Protein AF-A0A022QV10-F1 (afdb_monomer_lite)

Foldseek 3Di:
DCQVVVVLVQFAQWKKKWWWDQDDDPAFTKIKIKIQGNCLCVVVVPPDRDIQMWMWTDDPNDIDTDDPDDPVSNVVSLVSCCVRDPHPDPVVVVVVCVVPDNTDMDMDRDRTDDDPVRHHQWDCDPDLQWIFGPDPDDVVVVLVVVCVVAVLCVLVSCLNTTPLSVVQDFFQDADPPDWDGGNNRTRHHDHNVVQFDPKDWDKAQQDDDVPFPDNPDIKIKIKGFGPCQVVVPQQAAEQEAEPRGTQEPRHDLDDDPDSQLGRMYMYMYDNRFDADPNSNGTDPDPSVVVVSVVVNVVSNVVRVVCVVVPDPDDDDPDPDDDDDDDDDDDDDDDDDDDDDDDDDDDDDDDDDDDDDDDPDDDDDDDDDDDDDD

Structure (mmCIF, N/CA/C/O backbone):
data_AF-A0A022QV10-F1
#
_entry.id   AF-A0A022QV10-F1
#
loop_
_atom_site.group_PDB
_atom_site.id
_atom_site.type_symbol
_atom_site.label_atom_id
_atom_site.label_alt_id
_atom_site.label_comp_id
_atom_site.label_asym_id
_atom_site.label_entity_id
_atom_site.label_seq_id
_atom_site.pdbx_PDB_ins_code
_atom_site.Cartn_x
_atom_site.Cartn_y
_atom_site.Cartn_z
_atom_site.occupancy
_atom_site.B_iso_or_equiv
_atom_site.auth_seq_id
_atom_site.auth_comp_id
_atom_site.auth_asym_id
_atom_site.auth_atom_id
_atom_site.pdbx_PDB_model_num
ATOM 1 N N . GLY A 1 1 ? 5.404 7.457 11.780 1.00 73.00 1 GLY A N 1
ATOM 2 C CA . GLY A 1 1 ? 4.229 6.568 11.717 1.00 73.00 1 GLY A CA 1
ATOM 3 C C . GLY A 1 1 ? 2.993 7.319 11.262 1.00 73.00 1 GLY A C 1
ATOM 4 O O . GLY A 1 1 ? 2.130 7.581 12.086 1.00 73.00 1 GLY A O 1
ATOM 5 N N . ASN A 1 2 ? 2.903 7.650 9.968 1.00 86.19 2 ASN A N 1
ATOM 6 C CA . ASN A 1 2 ? 1.762 8.395 9.406 1.00 86.19 2 ASN A CA 1
ATOM 7 C C . ASN A 1 2 ? 0.884 7.574 8.455 1.00 86.19 2 ASN A C 1
ATOM 9 O O . ASN A 1 2 ? -0.275 7.923 8.281 1.00 86.19 2 ASN A O 1
ATOM 13 N N . GLY A 1 3 ? 1.399 6.469 7.902 1.00 89.00 3 GLY A N 1
ATOM 14 C CA . GLY A 1 3 ? 0.747 5.757 6.800 1.00 89.00 3 GLY A CA 1
ATOM 15 C C . GLY A 1 3 ? -0.691 5.313 7.075 1.00 89.00 3 GLY A C 1
ATOM 16 O O . GLY A 1 3 ? -1.527 5.446 6.192 1.00 89.00 3 GLY A O 1
ATOM 17 N N . PHE A 1 4 ? -1.003 4.840 8.288 1.00 93.06 4 PHE A N 1
ATOM 18 C CA . PHE A 1 4 ? -2.378 4.467 8.643 1.00 93.06 4 PHE A CA 1
ATOM 19 C C . PHE A 1 4 ? -3.324 5.674 8.589 1.00 93.06 4 PHE A C 1
ATOM 21 O O . PHE A 1 4 ? -4.337 5.622 7.900 1.00 93.06 4 PHE A O 1
ATOM 28 N N . LYS A 1 5 ? -2.964 6.773 9.262 1.00 91.25 5 LYS A N 1
ATOM 29 C CA . LYS A 1 5 ? -3.794 7.981 9.371 1.00 91.25 5 LYS A CA 1
ATOM 30 C C . LYS A 1 5 ? -4.049 8.609 8.003 1.00 91.25 5 LYS A C 1
ATOM 32 O O . LYS A 1 5 ? -5.186 8.875 7.654 1.00 91.25 5 LYS A O 1
ATOM 37 N N . THR A 1 6 ? -3.004 8.777 7.198 1.00 89.69 6 THR A N 1
ATOM 38 C CA . THR A 1 6 ? -3.136 9.400 5.874 1.00 89.69 6 THR A CA 1
ATOM 39 C C . THR A 1 6 ? -3.913 8.526 4.895 1.00 89.69 6 THR A C 1
ATOM 41 O O . THR A 1 6 ? -4.709 9.043 4.125 1.00 89.69 6 THR A O 1
ATOM 44 N N . SER A 1 7 ? -3.702 7.205 4.917 1.00 92.62 7 SER A N 1
ATOM 45 C CA . SER A 1 7 ? -4.347 6.309 3.947 1.00 92.62 7 SER A CA 1
ATOM 46 C C . SER A 1 7 ? -5.805 6.029 4.298 1.00 92.62 7 SER A C 1
ATOM 48 O O . SER A 1 7 ? -6.636 6.009 3.402 1.00 92.62 7 SER A O 1
ATOM 50 N N . SER A 1 8 ? -6.129 5.838 5.584 1.00 94.56 8 SER A N 1
ATOM 51 C CA . SER A 1 8 ? -7.521 5.634 6.015 1.00 94.56 8 SER A CA 1
ATOM 52 C C . SER A 1 8 ? -8.379 6.858 5.710 1.00 94.56 8 SER A C 1
ATOM 54 O O . SER A 1 8 ? -9.398 6.716 5.046 1.00 94.56 8 SER A O 1
ATOM 56 N N . MET A 1 9 ? -7.895 8.053 6.066 1.00 94.06 9 MET A N 1
ATOM 57 C CA . MET A 1 9 ? -8.592 9.314 5.792 1.00 94.06 9 MET A CA 1
ATOM 58 C C . MET A 1 9 ? -8.649 9.671 4.299 1.00 94.06 9 MET A C 1
ATOM 60 O O . MET A 1 9 ? -9.523 10.423 3.883 1.00 94.06 9 MET A O 1
ATOM 64 N N . ARG A 1 10 ? -7.757 9.120 3.457 1.00 94.25 10 ARG A N 1
ATOM 65 C CA . ARG A 1 10 ? -7.882 9.241 1.994 1.00 94.25 10 ARG A CA 1
ATOM 66 C C . ARG A 1 10 ? -8.966 8.328 1.429 1.00 94.25 10 ARG A C 1
ATOM 68 O O . ARG A 1 10 ? -9.473 8.636 0.363 1.00 94.25 10 ARG A O 1
ATOM 75 N N . LEU A 1 11 ? -9.286 7.209 2.073 1.00 94.94 11 LEU A N 1
ATOM 76 C CA . LEU A 1 11 ? -10.269 6.251 1.556 1.00 94.94 11 LEU A CA 1
ATOM 77 C C . LEU A 1 11 ? -11.694 6.580 2.004 1.00 94.94 11 LEU A C 1
ATOM 79 O O . LEU A 1 11 ? -12.620 6.444 1.211 1.00 94.94 11 LEU A O 1
ATOM 83 N N . GLY A 1 12 ? -11.864 7.040 3.239 1.00 95.75 12 GLY A N 1
ATOM 84 C CA . GLY A 1 12 ? -13.155 7.478 3.755 1.00 95.75 12 GLY A CA 1
ATOM 85 C C . GLY A 1 12 ? -13.002 8.441 4.919 1.00 95.75 12 GLY A C 1
ATOM 86 O O . GLY A 1 12 ? -11.899 8.641 5.436 1.00 95.75 12 GLY A O 1
ATOM 87 N N . ALA A 1 13 ? -14.120 9.033 5.321 1.00 95.69 13 ALA A N 1
ATOM 88 C CA . ALA A 1 13 ? -14.170 9.986 6.421 1.00 95.69 13 ALA A CA 1
ATOM 89 C C . ALA A 1 13 ? -13.909 9.315 7.779 1.00 95.69 13 ALA A C 1
ATOM 91 O O . ALA A 1 13 ? -13.345 9.932 8.685 1.00 95.69 13 ALA A O 1
ATOM 92 N N . ASP A 1 14 ? -14.285 8.043 7.926 1.00 97.38 14 ASP A N 1
ATOM 93 C CA . ASP A 1 14 ? -14.309 7.385 9.225 1.00 97.38 14 ASP A CA 1
ATOM 94 C C . ASP A 1 14 ? -13.672 5.989 9.183 1.00 97.38 14 ASP A C 1
ATOM 96 O O . ASP A 1 14 ? -13.821 5.217 8.230 1.00 97.38 14 ASP A O 1
ATOM 100 N N . VAL A 1 15 ? -12.927 5.652 10.238 1.00 97.81 15 VAL A N 1
ATOM 101 C CA . VAL A 1 15 ? -12.276 4.349 10.392 1.00 97.81 15 VAL A CA 1
ATOM 102 C C . VAL A 1 15 ? -12.371 3.843 11.824 1.00 97.81 15 VAL A C 1
ATOM 104 O O . VAL A 1 15 ? -12.038 4.540 12.784 1.00 97.81 15 VAL A O 1
ATOM 107 N N . ILE A 1 16 ? -12.752 2.577 11.961 1.00 97.94 16 ILE A N 1
ATOM 108 C CA . ILE A 1 16 ? -12.751 1.842 13.224 1.00 97.94 16 ILE A CA 1
ATOM 109 C C . ILE A 1 16 ? -11.760 0.677 13.150 1.00 97.94 16 ILE A C 1
ATOM 111 O O . ILE A 1 16 ? -11.671 -0.047 12.152 1.00 97.94 16 ILE A O 1
ATOM 115 N N . VAL A 1 17 ? -10.966 0.521 14.206 1.00 97.94 17 VAL A N 1
ATOM 116 C CA . VAL A 1 17 ? -9.895 -0.472 14.306 1.00 97.94 17 VAL A CA 1
ATOM 117 C C . VAL A 1 17 ? -10.167 -1.391 15.480 1.00 97.94 17 VAL A C 1
ATOM 119 O O . VAL A 1 17 ? -10.231 -0.946 16.621 1.00 97.94 17 VAL A O 1
ATOM 122 N N . PHE A 1 18 ? -10.237 -2.682 15.195 1.00 97.56 18 PHE A N 1
ATOM 123 C CA . PHE A 1 18 ? -10.297 -3.755 16.173 1.00 97.56 18 PHE A CA 1
ATOM 124 C C . PHE A 1 18 ? -8.933 -4.427 16.218 1.00 97.56 18 PHE A C 1
ATOM 126 O O . PHE A 1 18 ? -8.388 -4.809 15.183 1.00 97.56 18 PHE A O 1
ATOM 133 N N . SER A 1 19 ? -8.361 -4.586 17.402 1.00 96.44 19 SER A N 1
ATOM 134 C CA . SER A 1 19 ? -7.066 -5.239 17.569 1.00 96.44 19 SER A CA 1
ATOM 135 C C . SER A 1 19 ? -7.128 -6.221 18.722 1.00 96.44 19 SER A C 1
ATOM 137 O O . SER A 1 19 ? -7.536 -5.847 19.817 1.00 96.44 19 SER A O 1
ATOM 139 N N . ARG A 1 20 ? -6.709 -7.465 18.491 1.00 94.88 20 ARG A N 1
ATOM 140 C CA . ARG A 1 20 ? -6.549 -8.485 19.526 1.00 94.88 20 ARG A CA 1
ATOM 141 C C . ARG A 1 20 ? -5.078 -8.841 19.647 1.00 94.88 20 ARG A C 1
ATOM 143 O O . ARG A 1 20 ? -4.418 -9.177 18.663 1.00 94.88 20 ARG A O 1
ATOM 150 N N . PHE A 1 21 ? -4.578 -8.782 20.871 1.00 91.94 21 PHE A N 1
ATOM 151 C CA . PHE A 1 21 ? -3.212 -9.137 21.203 1.00 91.94 21 PHE A CA 1
ATOM 152 C C . PHE A 1 21 ? -3.203 -10.300 22.188 1.00 91.94 21 PHE A C 1
ATOM 154 O O . PHE A 1 21 ? -3.736 -10.204 23.297 1.00 91.94 21 PHE A O 1
ATOM 161 N N . ARG A 1 22 ? -2.545 -11.389 21.788 1.00 87.94 22 ARG A N 1
ATOM 162 C CA . ARG A 1 22 ? -2.277 -12.519 22.669 1.00 87.94 22 ARG A CA 1
ATOM 163 C C . ARG A 1 22 ? -1.179 -12.141 23.657 1.00 87.94 22 ARG A C 1
ATOM 165 O O . ARG A 1 22 ? -0.030 -11.925 23.267 1.00 87.94 22 ARG A O 1
ATOM 172 N N . GLY A 1 23 ? -1.535 -12.104 24.937 1.00 81.44 23 GLY A N 1
ATOM 173 C CA . GLY A 1 23 ? -0.580 -11.879 26.012 1.00 81.44 23 GLY A CA 1
ATOM 174 C C . GLY A 1 23 ? 0.541 -12.922 25.995 1.00 81.44 23 GLY A C 1
ATOM 175 O O . GLY A 1 23 ? 0.313 -14.109 25.748 1.00 81.44 23 GLY A O 1
ATOM 176 N N . LYS A 1 24 ? 1.778 -12.472 26.222 1.00 78.06 24 LYS A N 1
ATOM 177 C CA . LYS A 1 24 ? 2.963 -13.331 26.369 1.00 78.06 24 LYS A CA 1
ATOM 178 C C . LYS A 1 24 ? 3.492 -13.234 27.797 1.00 78.06 24 LYS A C 1
ATOM 180 O O . LYS A 1 24 ? 3.333 -12.203 28.439 1.00 78.06 24 LYS A O 1
ATOM 185 N N . TYR A 1 25 ? 4.157 -14.290 28.267 1.00 73.19 25 TYR A N 1
ATOM 186 C CA . TYR A 1 25 ? 4.874 -14.306 29.553 1.00 73.19 25 TYR A CA 1
ATOM 187 C C . TYR A 1 25 ? 4.003 -13.952 30.774 1.00 73.19 25 TYR A C 1
ATOM 189 O O . TYR A 1 25 ? 4.411 -13.175 31.629 1.00 73.19 25 TYR A O 1
ATOM 197 N N . GLY A 1 26 ? 2.792 -14.511 30.849 1.00 66.62 26 GLY A N 1
ATOM 198 C CA . GLY A 1 26 ? 1.870 -14.279 31.970 1.00 66.62 26 GLY A CA 1
ATOM 199 C C . GLY A 1 26 ? 0.996 -13.029 31.836 1.00 66.62 26 GLY A C 1
ATOM 200 O O . GLY A 1 26 ? 0.173 -12.780 32.710 1.00 66.62 26 GLY A O 1
ATOM 201 N N . LEU A 1 27 ? 1.126 -12.269 30.743 1.00 76.06 27 LEU A N 1
ATOM 202 C CA . LEU A 1 27 ? 0.175 -11.212 30.404 1.00 76.06 27 LEU A CA 1
ATOM 203 C C . LEU A 1 27 ? -1.142 -11.810 29.899 1.00 76.06 27 LEU A C 1
ATOM 205 O O . LEU A 1 27 ? -1.159 -12.809 29.174 1.00 76.06 27 LEU A O 1
ATOM 209 N N . SER A 1 28 ? -2.238 -11.160 30.266 1.00 81.94 28 SER A N 1
ATOM 210 C CA . SER A 1 28 ? -3.584 -11.440 29.778 1.00 81.94 28 SER A CA 1
ATOM 211 C C . SER A 1 28 ? -3.714 -11.134 28.283 1.00 81.94 28 SER A C 1
ATOM 213 O O . SER A 1 28 ? -2.974 -10.336 27.701 1.00 81.94 28 SER A O 1
ATOM 215 N N . THR A 1 29 ? -4.668 -11.799 27.631 1.00 90.25 29 THR A N 1
ATOM 216 C CA . THR A 1 29 ? -5.054 -11.443 26.259 1.00 90.25 29 THR A CA 1
ATOM 217 C C . THR A 1 29 ? -5.890 -10.174 26.315 1.00 90.25 29 THR A C 1
ATOM 219 O O . THR A 1 29 ? -6.820 -10.087 27.114 1.00 90.25 29 THR A O 1
ATOM 222 N N . THR A 1 30 ? -5.578 -9.201 25.466 1.00 92.25 30 THR A N 1
ATOM 223 C CA . THR A 1 30 ? -6.298 -7.924 25.413 1.00 92.25 30 THR A CA 1
ATOM 224 C C . THR A 1 30 ? -6.905 -7.720 24.043 1.00 92.25 30 THR A C 1
ATOM 226 O O . THR A 1 30 ? -6.312 -8.114 23.034 1.00 92.25 30 THR A O 1
ATOM 229 N N . GLN A 1 31 ? -8.048 -7.053 23.994 1.00 94.62 31 GLN A N 1
ATOM 230 C CA . GLN A 1 31 ? -8.631 -6.609 22.739 1.00 94.62 31 GLN A CA 1
ATOM 231 C C . GLN A 1 31 ? -9.119 -5.169 22.863 1.00 94.62 31 GLN A C 1
ATOM 233 O O . GLN A 1 31 ? -9.655 -4.776 23.896 1.00 94.62 31 GLN A O 1
ATOM 238 N N . SER A 1 32 ? -8.875 -4.378 21.828 1.00 95.25 32 SER A N 1
ATOM 239 C CA . SER A 1 32 ? -9.071 -2.932 21.835 1.00 95.25 32 SER A CA 1
ATOM 240 C C . SER A 1 32 ? -9.823 -2.503 20.587 1.00 95.25 32 SER A C 1
ATOM 242 O O . SER A 1 32 ? -9.570 -3.021 19.496 1.00 95.25 32 SER A O 1
ATOM 244 N N . ILE A 1 33 ? -10.706 -1.528 20.760 1.00 97.12 33 ILE A N 1
ATOM 245 C CA . ILE A 1 33 ? -11.444 -0.857 19.697 1.00 97.12 33 ILE A CA 1
ATOM 246 C C . ILE A 1 33 ? -11.018 0.605 19.709 1.00 97.12 33 ILE A C 1
ATOM 248 O O . ILE A 1 33 ? -11.060 1.245 20.757 1.00 97.12 33 ILE A O 1
ATOM 252 N N . GLY A 1 34 ? -10.588 1.127 18.567 1.00 96.69 34 GLY A N 1
ATOM 253 C CA . GLY A 1 34 ? -10.261 2.539 18.395 1.00 96.69 34 GLY A CA 1
ATOM 254 C C . GLY A 1 34 ? -11.045 3.135 17.239 1.00 96.69 34 GLY A C 1
ATOM 255 O O . GLY A 1 34 ? -11.086 2.539 16.163 1.00 96.69 34 GLY A O 1
ATOM 256 N N . LEU A 1 35 ? -11.632 4.310 17.451 1.00 96.88 35 LEU A N 1
ATOM 257 C CA . LEU A 1 35 ? -12.380 5.040 16.432 1.00 96.88 35 LEU A CA 1
ATOM 258 C C . LEU A 1 35 ? -11.648 6.331 16.055 1.00 96.88 35 LEU A C 1
ATOM 260 O O . LEU A 1 35 ? -11.376 7.173 16.909 1.00 96.88 35 LEU A O 1
ATOM 264 N N . LEU A 1 36 ? -11.359 6.500 14.768 1.00 96.38 36 LEU A N 1
ATOM 265 C CA . LEU A 1 36 ? -10.914 7.762 14.186 1.00 96.38 36 LEU A CA 1
ATOM 266 C C . LEU A 1 36 ? -11.980 8.201 13.181 1.00 96.38 36 LEU A C 1
ATOM 268 O O . LEU A 1 36 ? -12.039 7.680 12.071 1.00 96.38 36 LEU A O 1
ATOM 272 N N . SER A 1 37 ? -12.836 9.129 13.603 1.00 95.75 37 SER A N 1
ATOM 273 C CA . SER A 1 37 ? -13.990 9.575 12.826 1.00 95.75 37 SER A CA 1
ATOM 274 C C . SER A 1 37 ? -13.918 11.077 12.572 1.00 95.75 37 SER A C 1
ATOM 276 O O . SER A 1 37 ? -13.961 11.874 13.512 1.00 95.75 37 SER A O 1
ATOM 278 N N . PHE A 1 38 ? -13.800 11.463 11.301 1.00 93.81 38 PHE A N 1
ATOM 279 C CA . PHE A 1 38 ? -13.915 12.857 10.883 1.00 93.81 38 PHE A CA 1
ATOM 280 C C . PHE A 1 38 ? -15.325 13.388 11.156 1.00 93.81 38 PHE A C 1
ATOM 282 O O . PHE A 1 38 ? -15.471 14.492 11.680 1.00 93.81 38 PHE A O 1
ATOM 289 N N . THR A 1 39 ? -16.347 12.569 10.899 1.00 93.62 39 THR A N 1
ATOM 290 C CA . THR A 1 39 ? -17.757 12.930 11.090 1.00 93.62 39 THR A CA 1
ATOM 291 C C . THR A 1 39 ? -18.060 13.271 12.552 1.00 93.62 39 THR A C 1
ATOM 293 O O . THR A 1 39 ? -18.673 14.299 12.838 1.00 93.62 39 THR A O 1
ATOM 296 N N . PHE A 1 40 ? -17.562 12.466 13.495 1.00 93.94 40 PHE A N 1
ATOM 297 C CA . PHE A 1 40 ? -17.661 12.733 14.932 1.00 93.94 40 PHE A CA 1
ATOM 298 C C . PHE A 1 40 ? -17.019 14.072 15.310 1.00 93.94 40 PHE A C 1
ATOM 300 O O . PHE A 1 40 ? -17.644 14.888 15.992 1.00 93.94 40 PHE A O 1
ATOM 307 N N . LEU A 1 41 ? -15.778 14.312 14.874 1.00 93.94 41 LEU A N 1
ATOM 308 C CA . LEU A 1 41 ? -15.033 15.522 15.234 1.00 93.94 41 LEU A CA 1
ATOM 309 C C . LEU A 1 41 ? -15.697 16.779 14.666 1.00 93.94 41 LEU A C 1
ATOM 311 O O . LEU A 1 41 ? -15.846 17.768 15.386 1.00 93.94 41 LEU A O 1
ATOM 315 N N . GLN A 1 42 ? -16.148 16.717 13.411 1.00 93.19 42 GLN A N 1
ATOM 316 C CA . GLN A 1 42 ? -16.812 17.827 12.738 1.00 93.19 42 GLN A CA 1
ATOM 317 C C . GLN A 1 42 ? -18.172 18.140 13.371 1.00 93.19 42 GLN A C 1
ATOM 319 O O . GLN A 1 42 ? -18.437 19.292 13.715 1.00 93.19 42 GLN A O 1
ATOM 324 N N . ASN A 1 43 ? -19.015 17.127 13.593 1.00 93.31 43 ASN A N 1
ATOM 325 C CA . ASN A 1 43 ? -20.369 17.331 14.116 1.00 93.31 43 ASN A CA 1
ATOM 326 C C . ASN A 1 43 ? -20.387 17.751 15.588 1.00 93.31 43 ASN A C 1
ATOM 328 O O . ASN A 1 43 ? -21.314 18.430 16.023 1.00 93.31 43 ASN A O 1
ATOM 332 N N . THR A 1 44 ? -19.370 17.367 16.363 1.00 91.94 44 THR A N 1
ATOM 333 C CA . THR A 1 44 ? -19.242 17.775 17.771 1.00 91.94 44 THR A CA 1
ATOM 334 C C . THR A 1 44 ? -18.381 19.027 17.965 1.00 91.94 44 THR A C 1
ATOM 336 O O . THR A 1 44 ? -18.156 19.431 19.108 1.00 91.94 44 THR A O 1
ATOM 339 N N . GLY A 1 45 ? -17.925 19.657 16.873 1.00 90.88 45 GLY A N 1
ATOM 340 C CA . GLY A 1 45 ? -17.174 20.914 16.898 1.00 90.88 45 GLY A CA 1
ATOM 341 C C . GLY A 1 45 ? -15.860 20.826 17.674 1.00 90.88 45 GLY A C 1
ATOM 342 O O . GLY A 1 45 ? -15.491 21.772 18.367 1.00 90.88 45 GLY A O 1
ATOM 343 N N . LYS A 1 46 ? -15.180 19.674 17.634 1.00 87.81 46 LYS A N 1
ATOM 344 C CA . LYS A 1 46 ? -13.921 19.479 18.363 1.00 87.81 46 LYS A CA 1
ATOM 345 C C . LYS A 1 46 ? -12.779 20.182 17.641 1.00 87.81 46 LYS A C 1
ATOM 347 O O . LYS A 1 46 ? -12.545 19.935 16.464 1.00 87.81 46 LYS A O 1
ATOM 352 N N . GLU A 1 47 ? -12.040 21.004 18.379 1.00 86.56 47 GLU A N 1
ATOM 353 C CA . GLU A 1 47 ? -10.826 21.660 17.876 1.00 86.56 47 GLU A CA 1
ATOM 354 C C . GLU A 1 47 ? -9.613 20.712 17.893 1.00 86.56 47 GLU A C 1
ATOM 356 O O . GLU A 1 47 ? -8.738 20.804 17.035 1.00 86.56 47 GLU A O 1
ATOM 361 N N . ASP A 1 48 ? -9.603 19.750 18.823 1.00 89.81 48 ASP A N 1
ATOM 362 C CA . ASP A 1 48 ? -8.552 18.742 18.972 1.00 89.81 48 ASP A CA 1
ATOM 363 C C . ASP A 1 48 ? -8.969 17.366 18.436 1.00 89.81 48 ASP A C 1
ATOM 365 O O . ASP A 1 48 ? -10.131 16.956 18.516 1.00 89.81 48 ASP A O 1
ATOM 369 N N . ILE A 1 49 ? -7.984 16.595 17.961 1.00 89.56 49 ILE A N 1
ATOM 370 C CA . ILE A 1 49 ? -8.194 15.210 17.523 1.00 89.56 49 ILE A CA 1
ATOM 371 C C . ILE A 1 49 ? -8.407 14.316 18.749 1.00 89.56 49 ILE A C 1
ATOM 373 O O . ILE A 1 49 ? -7.458 13.940 19.442 1.00 89.56 49 ILE A O 1
ATOM 377 N N . ILE A 1 50 ? -9.659 13.927 18.975 1.00 91.62 50 ILE A N 1
ATOM 378 C CA . ILE A 1 50 ? -10.058 12.973 20.012 1.00 91.62 50 ILE A CA 1
ATOM 379 C C . ILE A 1 50 ? -10.275 11.600 19.376 1.00 91.62 50 ILE A C 1
ATOM 381 O O . ILE A 1 50 ? -11.013 11.466 18.405 1.00 91.62 50 ILE A O 1
ATOM 385 N N . VAL A 1 51 ? -9.651 10.572 19.954 1.00 93.75 51 VAL A N 1
ATOM 386 C CA . VAL A 1 51 ? -9.766 9.177 19.503 1.00 93.75 51 VAL A CA 1
ATOM 387 C C . VAL A 1 51 ? -10.365 8.349 20.642 1.00 93.75 51 VAL A C 1
ATOM 389 O O . VAL A 1 51 ? -9.640 8.022 21.587 1.00 93.75 51 VAL A O 1
ATOM 392 N N . PRO A 1 52 ? -11.672 8.025 20.600 1.00 94.00 52 PRO A N 1
ATOM 393 C CA . PRO A 1 52 ? -12.287 7.108 21.550 1.00 94.00 52 PRO A CA 1
ATOM 394 C C . PRO A 1 52 ? -11.637 5.727 21.453 1.00 94.00 52 PRO A C 1
ATOM 396 O O . PRO A 1 52 ? -11.497 5.166 20.362 1.00 94.00 52 PRO A O 1
ATOM 399 N N . ILE A 1 53 ? -11.226 5.187 22.602 1.00 94.88 53 ILE A N 1
ATOM 400 C CA . ILE A 1 53 ? -10.640 3.849 22.703 1.00 94.88 53 ILE A CA 1
ATOM 401 C C . ILE A 1 53 ? -11.350 3.083 23.814 1.00 94.88 53 ILE A C 1
ATOM 403 O O . ILE A 1 53 ? -11.482 3.582 24.936 1.00 94.88 53 ILE A O 1
ATOM 407 N N . VAL A 1 54 ? -11.770 1.865 23.486 1.00 94.50 54 VAL A N 1
ATOM 408 C CA . VAL A 1 54 ? -12.402 0.909 24.395 1.00 94.50 54 VAL A CA 1
ATOM 409 C C . VAL A 1 54 ? -11.500 -0.314 24.486 1.00 94.50 54 VAL A C 1
ATOM 411 O O . VAL A 1 54 ? -11.174 -0.929 23.472 1.00 94.50 54 VAL A O 1
ATOM 414 N N . ASP A 1 55 ? -11.071 -0.657 25.696 1.00 93.38 55 ASP A N 1
ATOM 415 C CA . ASP A 1 55 ? -10.173 -1.781 25.949 1.00 93.38 55 ASP A CA 1
ATOM 416 C C . ASP A 1 55 ? -10.863 -2.857 26.792 1.00 93.38 55 ASP A C 1
ATOM 418 O O . ASP A 1 55 ? -11.552 -2.553 27.771 1.00 93.38 55 ASP A O 1
ATOM 422 N N . TYR A 1 56 ? -10.595 -4.114 26.446 1.00 92.25 56 TYR A N 1
ATOM 423 C CA . TYR A 1 56 ? -11.026 -5.308 27.161 1.00 92.25 56 TYR A CA 1
ATOM 424 C C . TYR A 1 56 ? -9.819 -6.181 27.505 1.00 92.25 56 TYR A C 1
ATOM 426 O O . TYR A 1 56 ? -8.841 -6.272 26.752 1.00 92.25 56 TYR A O 1
ATOM 434 N N . GLU A 1 57 ? -9.908 -6.866 28.635 1.00 92.25 57 GLU A N 1
ATOM 435 C CA . GLU A 1 57 ? -8.900 -7.787 29.143 1.00 92.25 57 GLU A CA 1
ATOM 436 C C . GLU A 1 57 ? -9.544 -9.135 29.460 1.00 92.25 57 GLU A C 1
ATOM 438 O O . GLU A 1 57 ? -10.608 -9.205 30.073 1.00 92.25 57 GLU A O 1
ATOM 443 N N . LYS A 1 58 ? -8.905 -10.221 29.024 1.00 89.19 58 LYS A N 1
ATOM 444 C CA . LYS A 1 58 ? -9.375 -11.575 29.298 1.00 89.19 58 LYS A CA 1
ATOM 445 C C . LYS A 1 58 ? -8.893 -12.023 30.676 1.00 89.19 58 LYS A C 1
ATOM 447 O O . LYS A 1 58 ? -7.685 -12.136 30.897 1.00 89.19 58 LYS A O 1
ATOM 452 N N . THR A 1 59 ? -9.826 -12.339 31.570 1.00 84.56 59 THR A N 1
ATOM 453 C CA . THR A 1 59 ? -9.547 -12.920 32.891 1.00 84.56 59 THR A CA 1
ATOM 454 C C . THR A 1 59 ? -10.221 -14.285 32.974 1.00 84.56 59 THR A C 1
ATOM 456 O O . THR A 1 59 ? -11.442 -14.386 33.021 1.00 84.56 59 THR A O 1
ATOM 459 N N . GLY A 1 60 ? -9.432 -15.362 32.954 1.00 81.81 60 GLY A N 1
ATOM 460 C CA . GLY A 1 60 ? -9.981 -16.712 32.807 1.00 81.81 60 GLY A CA 1
ATOM 461 C C . GLY A 1 60 ? -10.663 -16.885 31.444 1.00 81.81 60 GLY A C 1
ATOM 462 O O . GLY A 1 60 ? -10.026 -16.702 30.404 1.00 81.81 60 GLY A O 1
ATOM 463 N N . GLU A 1 61 ? -11.952 -17.224 31.447 1.00 79.25 61 GLU A N 1
ATOM 464 C CA . GLU A 1 61 ? -12.762 -17.365 30.226 1.00 79.25 61 GLU A CA 1
ATOM 465 C C . GLU A 1 61 ? -13.591 -16.119 29.887 1.00 79.25 61 GLU A C 1
ATOM 467 O O . GLU A 1 61 ? -14.126 -16.036 28.782 1.00 79.25 61 GLU A O 1
ATOM 472 N N . THR A 1 62 ? -13.657 -15.125 30.780 1.00 84.94 62 THR A N 1
ATOM 473 C CA . THR A 1 62 ? -14.487 -13.929 30.592 1.00 84.94 62 THR A CA 1
ATOM 474 C C . THR A 1 62 ? -13.678 -12.724 30.123 1.00 84.94 62 THR A C 1
ATOM 476 O O . THR A 1 62 ? -12.497 -12.555 30.447 1.00 84.94 62 THR A O 1
ATOM 479 N N . TRP A 1 63 ? -14.327 -11.874 29.327 1.00 86.88 63 TRP A N 1
ATOM 480 C CA . TRP A 1 63 ? -13.802 -10.573 28.928 1.00 86.88 63 TRP A CA 1
ATOM 481 C C . TRP A 1 63 ? -14.310 -9.509 29.892 1.00 86.88 63 TRP A C 1
ATOM 483 O O . TRP A 1 63 ? -15.515 -9.369 30.076 1.00 86.88 63 TRP A O 1
ATOM 493 N N . ASN A 1 64 ? -13.388 -8.758 30.487 1.00 87.19 64 ASN A N 1
ATOM 494 C CA . ASN A 1 64 ? -13.693 -7.682 31.421 1.00 87.19 64 ASN A CA 1
ATOM 495 C C . ASN A 1 64 ? -13.262 -6.335 30.840 1.00 87.19 64 ASN A C 1
ATOM 497 O O . ASN A 1 64 ? -12.300 -6.251 30.070 1.00 87.19 64 ASN A O 1
ATOM 501 N N . LYS A 1 65 ? -13.962 -5.267 31.235 1.00 89.12 65 LYS A N 1
ATOM 502 C CA . LYS A 1 65 ? -13.595 -3.892 30.881 1.00 89.12 65 LYS A CA 1
ATOM 503 C C . LYS A 1 65 ? -12.211 -3.579 31.440 1.00 89.12 65 LYS A C 1
ATOM 505 O O . LYS A 1 65 ? -11.952 -3.779 32.627 1.00 89.12 65 LYS A O 1
ATOM 510 N N . ARG A 1 66 ? -11.324 -3.052 30.600 1.00 83.69 66 ARG A N 1
ATOM 511 C CA . ARG A 1 66 ? -9.996 -2.624 31.037 1.00 83.69 66 ARG A CA 1
ATOM 512 C C . ARG A 1 66 ? -10.011 -1.130 31.331 1.00 83.69 66 ARG A C 1
ATOM 514 O O . ARG A 1 66 ? -9.934 -0.291 30.433 1.00 83.69 66 ARG A O 1
ATOM 521 N N . LEU A 1 67 ? -10.085 -0.801 32.614 1.00 77.44 67 LEU A N 1
ATOM 522 C CA . LEU A 1 67 ? -10.124 0.576 33.092 1.00 77.44 67 LEU A CA 1
ATOM 523 C C . LEU A 1 67 ? -8.715 1.185 33.064 1.00 77.44 67 LEU A C 1
ATOM 525 O O . LEU A 1 67 ? -7.857 0.831 33.867 1.00 77.44 67 LEU A O 1
ATOM 529 N N . LYS A 1 68 ? -8.462 2.105 32.126 1.00 68.31 68 LYS A N 1
ATOM 530 C CA . LYS A 1 68 ? -7.215 2.896 32.093 1.00 68.31 68 LYS A CA 1
ATOM 531 C C . LYS A 1 68 ? -7.266 4.143 32.981 1.00 68.31 68 LYS A C 1
ATOM 533 O O . LYS A 1 68 ? -6.218 4.604 33.418 1.00 68.31 68 LYS A O 1
ATOM 538 N N . SER A 1 69 ? -8.453 4.715 33.192 1.00 69.56 69 SER A N 1
ATOM 539 C CA . SER A 1 69 ? -8.649 5.965 33.945 1.00 69.56 69 SER A CA 1
ATOM 540 C C . SER A 1 69 ? -9.845 5.873 34.896 1.00 69.56 69 SER A C 1
ATOM 542 O O . SER A 1 69 ? -9.647 5.684 36.091 1.00 69.56 69 SER A O 1
ATOM 544 N N . SER A 1 70 ? -11.071 5.949 34.376 1.00 80.12 70 SER A N 1
ATOM 545 C CA . SER A 1 70 ? -12.318 5.769 35.131 1.00 80.12 70 SER A CA 1
ATOM 546 C C . SER A 1 70 ? -13.350 4.974 34.326 1.00 80.12 70 SER A C 1
ATOM 548 O O . SER A 1 70 ? -13.268 4.906 33.097 1.00 80.12 70 SER A O 1
ATOM 550 N N . ASP A 1 71 ? -14.320 4.379 35.025 1.00 85.38 71 ASP A N 1
ATOM 551 C CA . ASP A 1 71 ? -15.432 3.641 34.408 1.00 85.38 71 ASP A CA 1
ATOM 552 C C . ASP A 1 71 ? -16.326 4.560 33.563 1.00 85.38 71 ASP A C 1
ATOM 554 O O . ASP A 1 71 ? -16.645 4.243 32.424 1.00 85.38 71 ASP A O 1
ATOM 558 N N . GLU A 1 72 ? -16.597 5.772 34.048 1.00 86.69 72 GLU A N 1
ATOM 559 C CA . GLU A 1 72 ? -17.345 6.804 33.316 1.00 86.69 72 GLU A CA 1
ATOM 560 C C . GLU A 1 72 ? -16.673 7.188 31.987 1.00 86.69 72 GLU A C 1
ATOM 562 O O . GLU A 1 72 ? -17.336 7.366 30.966 1.00 86.69 72 GLU A O 1
ATOM 567 N N . CYS A 1 73 ? -15.339 7.298 31.975 1.00 85.44 73 CYS A N 1
ATOM 568 C CA . CYS A 1 73 ? -14.583 7.608 30.762 1.00 85.44 73 CYS A CA 1
ATOM 569 C C . CYS A 1 73 ? -14.663 6.458 29.751 1.00 85.44 73 CYS A C 1
ATOM 571 O O . CYS A 1 73 ? -14.839 6.696 28.555 1.00 85.44 73 CYS A O 1
ATOM 573 N N . TRP A 1 74 ? -14.570 5.216 30.236 1.00 91.50 74 TRP A N 1
ATOM 574 C CA . TRP A 1 74 ? -14.732 4.023 29.409 1.00 91.50 74 TRP A CA 1
ATOM 575 C C . TRP A 1 74 ? -16.145 3.954 28.817 1.00 91.50 74 TRP A C 1
ATOM 577 O O . TRP A 1 74 ? -16.289 3.766 27.611 1.00 91.50 74 TRP A O 1
ATOM 587 N N . GLN A 1 75 ? -17.172 4.193 29.637 1.00 91.94 75 GLN A N 1
ATOM 588 C CA . GLN A 1 75 ? -18.573 4.159 29.224 1.00 91.94 75 GLN A CA 1
ATOM 589 C C . GLN A 1 75 ? -18.877 5.235 28.176 1.00 91.94 75 GLN A C 1
ATOM 591 O O . GLN A 1 75 ? -19.437 4.929 27.128 1.00 91.94 75 GLN A O 1
ATOM 596 N N . ARG A 1 76 ? -18.397 6.466 28.383 1.00 92.44 76 ARG A N 1
ATOM 597 C CA . ARG A 1 76 ? -18.525 7.546 27.394 1.00 92.44 76 ARG A CA 1
ATOM 598 C C . ARG A 1 76 ? -17.818 7.216 26.077 1.00 92.44 76 ARG A C 1
ATOM 600 O O . ARG A 1 76 ? -18.323 7.551 25.006 1.00 92.44 76 ARG A O 1
ATOM 607 N N . ASN A 1 77 ? -16.643 6.583 26.135 1.00 94.00 77 ASN A N 1
ATOM 608 C CA . ASN A 1 77 ? -15.946 6.142 24.927 1.00 94.00 77 ASN A CA 1
ATOM 609 C C . ASN A 1 77 ? -16.751 5.069 24.192 1.00 94.00 77 ASN A C 1
ATOM 611 O O . ASN A 1 77 ? -16.865 5.160 22.975 1.00 94.00 77 ASN A O 1
ATOM 615 N N . LEU A 1 78 ? -17.322 4.096 24.908 1.00 94.62 78 LEU A N 1
ATOM 616 C CA . LEU A 1 78 ? -18.180 3.073 24.312 1.00 94.62 78 LEU A CA 1
ATOM 617 C C . LEU A 1 78 ? -19.409 3.698 23.647 1.00 94.62 78 LEU A C 1
ATOM 619 O O . LEU A 1 78 ? -19.654 3.425 22.478 1.00 94.62 78 LEU A O 1
ATOM 623 N N . GLU A 1 79 ? -20.121 4.582 24.345 1.00 95.12 79 GLU A N 1
ATOM 624 C CA . GLU A 1 79 ? -21.279 5.304 23.801 1.00 95.12 79 GLU A CA 1
ATOM 625 C C . GLU A 1 79 ? -20.911 6.093 22.542 1.00 95.12 79 GLU A C 1
ATOM 627 O O . GLU A 1 79 ? -21.631 6.048 21.550 1.00 95.12 79 GLU A O 1
ATOM 632 N N . THR A 1 80 ? -19.749 6.754 22.545 1.00 94.81 80 THR A N 1
ATOM 633 C CA . THR A 1 80 ? -19.250 7.470 21.363 1.00 94.81 80 THR A CA 1
ATOM 634 C C . THR A 1 80 ? -18.948 6.503 20.216 1.00 94.81 80 THR A C 1
ATOM 636 O O . THR A 1 80 ? -19.289 6.786 19.071 1.00 94.81 80 THR A O 1
ATOM 639 N N . VAL A 1 81 ? -18.308 5.361 20.491 1.00 95.81 81 VAL A N 1
ATOM 640 C CA . VAL A 1 81 ? -18.012 4.365 19.452 1.00 95.81 81 VAL A CA 1
ATOM 641 C C . VAL A 1 81 ? -19.305 3.804 18.869 1.00 95.81 81 VAL A C 1
ATOM 643 O O . VAL A 1 81 ? -19.432 3.776 17.653 1.00 95.81 81 VAL A O 1
ATOM 646 N N . VAL A 1 82 ? -20.275 3.420 19.698 1.00 96.50 82 VAL A N 1
ATOM 647 C CA . VAL A 1 82 ? -21.578 2.914 19.239 1.00 96.50 82 VAL A CA 1
ATOM 648 C C . VAL A 1 82 ? -22.314 3.972 18.411 1.00 96.50 82 VAL A C 1
ATOM 650 O O . VAL A 1 82 ? -22.756 3.685 17.309 1.00 96.50 82 VAL A O 1
ATOM 653 N N . GLN A 1 83 ? -22.364 5.223 18.874 1.00 95.69 83 GLN A N 1
ATOM 654 C CA . GLN A 1 83 ? -23.084 6.293 18.179 1.00 95.69 83 GLN A CA 1
ATOM 655 C C . GLN A 1 83 ? -22.511 6.631 16.792 1.00 95.69 83 GLN A C 1
ATOM 657 O O . GLN A 1 83 ? -23.265 7.011 15.898 1.00 95.69 83 GLN A O 1
ATOM 662 N N . TRP A 1 84 ? -21.186 6.575 16.628 1.00 95.31 84 TRP A N 1
ATOM 663 C CA . TRP A 1 84 ? -20.501 7.077 15.427 1.00 95.31 84 TRP A CA 1
ATOM 664 C C . TRP A 1 84 ? -19.885 5.979 14.555 1.00 95.31 84 TRP A C 1
ATOM 666 O O . TRP A 1 84 ? -19.291 6.290 13.519 1.00 95.31 84 TRP A O 1
ATOM 676 N N . SER A 1 85 ? -19.995 4.711 14.954 1.00 95.81 85 SER A N 1
ATOM 677 C CA . SER A 1 85 ? -19.547 3.562 14.163 1.00 95.81 85 SER A CA 1
ATOM 678 C C . SER A 1 85 ? -20.694 2.921 13.374 1.00 95.81 85 SER A C 1
ATOM 680 O O . SER A 1 85 ? -21.853 3.230 13.624 1.00 95.81 85 SER A O 1
ATOM 682 N N . PRO A 1 86 ? -20.401 2.001 12.437 1.00 95.31 86 PRO A N 1
ATOM 683 C CA . PRO A 1 86 ? -21.425 1.239 11.718 1.00 95.31 86 PRO A CA 1
ATOM 684 C C . PRO A 1 86 ? -22.129 0.157 12.558 1.00 95.31 86 PRO A C 1
ATOM 686 O O . PRO A 1 86 ? -22.776 -0.706 11.971 1.00 95.31 86 PRO A O 1
ATOM 689 N N . TYR A 1 87 ? -21.917 0.126 13.877 1.00 96.06 87 TYR A N 1
ATOM 690 C CA . TYR A 1 87 ? -22.396 -0.923 14.778 1.00 96.06 87 TYR A CA 1
ATOM 691 C C . TYR A 1 87 ? -23.249 -0.303 15.880 1.00 96.06 87 TYR A C 1
ATOM 693 O O . TYR A 1 87 ? -22.784 0.598 16.582 1.00 96.06 87 TYR A O 1
ATOM 701 N N . ASP A 1 88 ? -24.457 -0.828 16.062 1.00 91.81 88 ASP A N 1
ATOM 702 C CA . ASP A 1 88 ? -25.492 -0.202 16.893 1.00 91.81 88 ASP A CA 1
ATOM 703 C C . ASP A 1 88 ? -25.412 -0.619 18.373 1.00 91.81 88 ASP A C 1
ATOM 705 O O . ASP A 1 88 ? -26.115 -0.061 19.221 1.00 91.81 88 ASP A O 1
ATOM 709 N N . SER A 1 89 ? -24.561 -1.594 18.719 1.00 95.12 89 SER A N 1
ATOM 710 C CA . SER A 1 89 ? -24.438 -2.092 20.094 1.00 95.12 89 SER A CA 1
ATOM 711 C C . SER A 1 89 ? -23.038 -2.600 20.470 1.00 95.12 89 SER A C 1
ATOM 713 O O . SER A 1 89 ? -22.179 -2.856 19.619 1.00 95.12 89 SER A O 1
ATOM 715 N N . GLU A 1 90 ? -22.800 -2.773 21.779 1.00 93.81 90 GLU A N 1
ATOM 716 C CA . GLU A 1 90 ? -21.563 -3.379 22.298 1.00 93.81 90 GLU A CA 1
ATOM 717 C C . GLU A 1 90 ? -21.402 -4.824 21.802 1.00 93.81 90 GLU A C 1
ATOM 719 O O . GLU A 1 90 ? -20.299 -5.240 21.449 1.00 93.81 90 GLU A O 1
ATOM 724 N N . GLU A 1 91 ? -22.495 -5.582 21.706 1.00 93.75 91 GLU A N 1
ATOM 725 C CA . GLU A 1 91 ? -22.482 -6.968 21.235 1.00 93.75 91 GLU A CA 1
ATOM 726 C C . GLU A 1 91 ? -22.028 -7.072 19.774 1.00 93.75 91 GLU A C 1
ATOM 728 O O . GLU A 1 91 ? -21.242 -7.963 19.442 1.00 93.75 91 GLU A O 1
ATOM 733 N N . GLU A 1 92 ? -22.459 -6.154 18.904 1.00 95.50 92 GLU A N 1
ATOM 734 C CA . GLU A 1 92 ? -22.027 -6.116 17.500 1.00 95.50 92 GLU A CA 1
ATOM 735 C C . GLU A 1 92 ? -20.546 -5.751 17.357 1.00 95.50 92 GLU A C 1
ATOM 737 O O . GLU A 1 92 ? -19.822 -6.364 16.560 1.00 95.50 92 GLU A O 1
ATOM 742 N N . LEU A 1 93 ? -20.082 -4.792 18.167 1.00 95.25 93 LEU A N 1
ATOM 743 C CA . LEU A 1 93 ? -18.674 -4.405 18.257 1.00 95.25 93 LEU A CA 1
ATOM 744 C C . LEU A 1 93 ? -17.807 -5.578 18.723 1.00 95.25 93 LEU A C 1
ATOM 746 O O . LEU A 1 93 ? -16.783 -5.883 18.104 1.00 95.25 93 LEU A O 1
ATOM 750 N N . VAL A 1 94 ? -18.225 -6.271 19.785 1.00 92.69 94 VAL A N 1
ATOM 751 C CA . VAL A 1 94 ? -17.532 -7.461 20.295 1.00 92.69 94 VAL A CA 1
ATOM 752 C C . VAL A 1 94 ? -17.579 -8.595 19.265 1.00 92.69 94 VAL A C 1
ATOM 754 O O . VAL A 1 94 ? -16.578 -9.291 19.065 1.00 92.69 94 VAL A O 1
ATOM 757 N N . GLY A 1 95 ? -18.688 -8.729 18.535 1.00 93.81 95 GLY A N 1
ATOM 758 C CA . GLY A 1 95 ? -18.852 -9.678 17.437 1.00 93.81 95 GLY A CA 1
ATOM 759 C C . GLY A 1 95 ? -17.810 -9.522 16.325 1.00 93.81 95 GLY A C 1
ATOM 760 O O . GLY A 1 95 ? -17.420 -10.517 15.709 1.00 93.81 95 GLY A O 1
ATOM 761 N N . GLN A 1 96 ? -17.259 -8.320 16.109 1.00 95.06 96 GLN A N 1
ATOM 762 C CA . GLN A 1 96 ? -16.202 -8.108 15.110 1.00 95.06 96 GLN A CA 1
ATOM 763 C C . GLN A 1 96 ? -14.902 -8.849 15.436 1.00 95.06 96 GLN A C 1
ATOM 765 O O . GLN A 1 96 ? -14.149 -9.187 14.514 1.00 95.06 96 GLN A O 1
ATOM 770 N N . PHE A 1 97 ? -14.649 -9.163 16.710 1.00 94.50 97 PHE A N 1
ATOM 771 C CA . PHE A 1 97 ? -13.485 -9.950 17.110 1.00 94.50 97 PHE A CA 1
ATOM 772 C C . PHE A 1 97 ? -13.621 -11.448 16.805 1.00 94.50 97 PHE A C 1
ATOM 774 O O . PHE A 1 97 ? -12.616 -12.152 16.872 1.00 94.50 97 PHE A O 1
ATOM 781 N N . ASN A 1 98 ? -14.808 -11.948 16.440 1.00 92.50 98 ASN A N 1
ATOM 782 C CA . ASN A 1 98 ? -14.992 -13.350 16.028 1.00 92.50 98 ASN A CA 1
ATOM 783 C C . ASN A 1 98 ? -14.306 -13.663 14.690 1.00 92.50 98 ASN A C 1
ATOM 785 O O . ASN A 1 98 ? -14.017 -14.816 14.393 1.00 92.50 98 ASN A O 1
ATOM 789 N N . PHE A 1 99 ? -14.018 -12.631 13.896 1.00 91.06 99 PHE A N 1
ATOM 790 C CA . PHE A 1 99 ? -13.263 -12.743 12.647 1.00 91.06 99 PHE A CA 1
ATOM 791 C C . PHE A 1 99 ? -11.746 -12.779 12.870 1.00 91.06 99 PHE A C 1
ATOM 793 O O . PHE A 1 99 ? -10.989 -12.969 11.921 1.00 91.06 99 PHE A O 1
ATOM 800 N N . LEU A 1 100 ? -11.298 -12.543 14.104 1.00 91.88 100 LEU A N 1
ATOM 801 C CA . LEU A 1 100 ? -9.902 -12.626 14.499 1.00 91.88 100 LEU A CA 1
ATOM 802 C C . LEU A 1 100 ? -9.692 -13.910 15.302 1.00 91.88 100 LEU A C 1
ATOM 804 O O . LEU A 1 100 ? -10.503 -14.259 16.160 1.00 91.88 100 LEU A O 1
ATOM 808 N N . GLU A 1 101 ? -8.569 -14.579 15.063 1.00 88.69 101 GLU A N 1
ATOM 809 C CA . GLU A 1 101 ? -8.126 -15.701 15.893 1.00 88.69 101 GLU A CA 1
ATOM 810 C C . GLU A 1 101 ? -7.572 -15.184 17.242 1.00 88.69 101 GLU A C 1
ATOM 812 O O . GLU A 1 101 ? -8.064 -14.210 17.816 1.00 88.69 101 GLU A O 1
ATOM 817 N N . ASP A 1 102 ? -6.516 -15.806 17.766 1.00 87.50 102 ASP A N 1
ATOM 818 C CA . ASP A 1 102 ? -5.845 -15.397 19.005 1.00 87.50 102 ASP A CA 1
ATOM 819 C C . ASP A 1 102 ? -5.206 -13.999 18.931 1.00 87.50 102 ASP A C 1
ATOM 821 O O . ASP A 1 102 ? -5.020 -13.333 19.952 1.00 87.50 102 ASP A O 1
ATOM 825 N N . GLN A 1 103 ? -4.811 -13.568 17.735 1.00 92.31 103 GLN A N 1
ATOM 826 C CA . GLN A 1 103 ? -4.136 -12.297 17.489 1.00 92.31 103 GLN A CA 1
ATOM 827 C C . GLN A 1 103 ? -4.499 -11.765 16.105 1.00 92.31 103 GLN A C 1
ATOM 829 O O . GLN A 1 103 ? -4.652 -12.535 15.159 1.00 92.31 103 GLN A O 1
ATOM 834 N N . GLY A 1 104 ? -4.591 -10.446 15.970 1.00 94.88 104 GLY A N 1
ATOM 835 C CA . GLY A 1 104 ? -4.820 -9.819 14.674 1.00 94.88 104 GLY A CA 1
ATOM 836 C C . GLY A 1 104 ? -5.376 -8.411 14.781 1.00 94.88 104 GLY A C 1
ATOM 837 O O . GLY A 1 104 ? -5.701 -7.923 15.863 1.00 94.88 104 GLY A O 1
ATOM 838 N N . THR A 1 105 ? -5.492 -7.758 13.632 1.00 96.88 105 THR A N 1
ATOM 839 C CA . THR A 1 105 ? -6.084 -6.427 13.517 1.00 96.88 105 THR A CA 1
ATOM 840 C C . THR A 1 105 ? -7.088 -6.440 12.377 1.00 96.88 105 THR A C 1
ATOM 842 O O . THR A 1 105 ? -6.770 -6.880 11.274 1.00 96.88 105 THR A O 1
ATOM 845 N N . ARG A 1 106 ? -8.285 -5.925 12.635 1.00 96.56 106 ARG A N 1
ATOM 846 C CA . ARG A 1 106 ? -9.305 -5.664 11.628 1.00 96.56 106 ARG A CA 1
ATOM 847 C C . ARG A 1 106 ? -9.536 -4.164 11.547 1.00 96.56 106 ARG A C 1
ATOM 849 O O . ARG A 1 106 ? -9.744 -3.507 12.560 1.00 96.56 106 ARG A O 1
ATOM 856 N N . ILE A 1 107 ? -9.498 -3.635 10.334 1.00 97.62 107 ILE A N 1
ATOM 857 C CA . ILE A 1 107 ? -9.721 -2.218 10.052 1.00 97.62 107 ILE A CA 1
ATOM 858 C C . ILE A 1 107 ? -10.959 -2.136 9.169 1.00 97.62 107 ILE A C 1
ATOM 860 O O . ILE A 1 107 ? -11.028 -2.830 8.155 1.00 97.62 107 ILE A O 1
ATOM 864 N N . VAL A 1 108 ? -11.920 -1.306 9.556 1.00 97.62 108 VAL A N 1
ATOM 865 C CA . VAL A 1 108 ? -13.130 -1.042 8.776 1.00 97.62 108 VAL A CA 1
ATOM 866 C C . VAL A 1 108 ? -13.169 0.449 8.486 1.00 97.62 108 VAL A C 1
ATOM 868 O O . VAL A 1 108 ? -13.219 1.259 9.408 1.00 97.62 108 VAL A O 1
ATOM 871 N N . ILE A 1 109 ? -13.089 0.792 7.204 1.00 97.81 109 ILE A N 1
ATOM 872 C CA . ILE A 1 109 ? -13.200 2.163 6.703 1.00 97.81 109 ILE A CA 1
ATOM 873 C C . ILE A 1 109 ? -14.590 2.289 6.087 1.00 97.81 109 ILE A C 1
ATOM 875 O O . ILE A 1 109 ? -14.999 1.410 5.326 1.00 97.81 109 ILE A O 1
ATOM 879 N N . TYR A 1 110 ? -15.304 3.348 6.438 1.00 96.56 110 TYR A N 1
ATOM 880 C CA . TYR A 1 110 ? -16.672 3.610 6.002 1.00 96.56 110 TYR A CA 1
ATOM 881 C C . TYR A 1 110 ? -16.851 5.106 5.736 1.00 96.56 110 TYR A C 1
ATOM 883 O O . TYR A 1 110 ? -15.922 5.890 5.948 1.00 96.56 110 TYR A O 1
ATOM 891 N N . ASN A 1 111 ? -18.016 5.481 5.199 1.00 95.06 111 ASN A N 1
ATOM 892 C CA . ASN A 1 111 ? -18.241 6.810 4.623 1.00 95.06 111 ASN A CA 1
ATOM 893 C C . ASN A 1 111 ? -17.140 7.129 3.599 1.00 95.06 111 ASN A C 1
ATOM 895 O O . ASN A 1 111 ? -16.352 8.063 3.755 1.00 95.06 111 ASN A O 1
ATOM 899 N N . LEU A 1 112 ? -17.022 6.233 2.611 1.00 95.69 112 LEU A N 1
ATOM 900 C CA . LEU A 1 112 ? -16.041 6.332 1.534 1.00 95.69 112 LEU A CA 1
ATOM 901 C C . LEU A 1 112 ? -16.287 7.597 0.712 1.00 95.69 112 LEU A C 1
ATOM 903 O O . LEU A 1 112 ? -17.426 8.034 0.576 1.00 95.69 112 LEU A O 1
ATOM 907 N N . TRP A 1 113 ? -15.217 8.167 0.164 1.00 92.38 113 TRP A N 1
ATOM 908 C CA . TRP A 1 113 ? -15.327 9.387 -0.627 1.00 92.38 113 TRP A CA 1
ATOM 909 C C . TRP A 1 113 ? -16.043 9.152 -1.960 1.00 92.38 113 TRP A C 1
ATOM 911 O O . TRP A 1 113 ? -15.848 8.131 -2.631 1.00 92.38 113 TRP A O 1
ATOM 921 N N . GLU A 1 114 ? -16.846 10.142 -2.327 1.00 91.81 114 GLU A N 1
ATOM 922 C CA . GLU A 1 114 ? -17.570 10.236 -3.589 1.00 91.81 114 GLU A CA 1
ATOM 923 C C . GLU A 1 114 ? -16.897 11.272 -4.502 1.00 91.81 114 GLU A C 1
ATOM 925 O O . GLU A 1 114 ? -16.235 12.197 -4.024 1.00 91.81 114 GLU A O 1
ATOM 930 N N . ASP A 1 115 ? -17.040 11.088 -5.813 1.00 86.31 115 ASP A N 1
ATOM 931 C CA . ASP A 1 115 ? -16.639 12.046 -6.840 1.00 86.31 115 ASP A CA 1
ATOM 932 C C . ASP A 1 115 ? -17.628 13.224 -6.947 1.00 86.31 115 ASP A C 1
ATOM 934 O O . ASP A 1 115 ? -18.623 13.311 -6.222 1.00 86.31 115 ASP A O 1
ATOM 938 N N . ASP A 1 116 ? -17.347 14.159 -7.859 1.00 85.56 116 ASP A N 1
ATOM 939 C CA . ASP A 1 116 ? -18.186 15.343 -8.091 1.00 85.56 116 ASP A CA 1
ATOM 940 C C . ASP A 1 116 ? -19.602 14.971 -8.584 1.00 85.56 116 ASP A C 1
ATOM 942 O O . ASP A 1 116 ? -20.536 15.774 -8.488 1.00 85.56 116 ASP A O 1
ATOM 946 N N . GLU A 1 117 ? -19.779 13.752 -9.101 1.00 86.94 117 GLU A N 1
ATOM 947 C CA . GLU A 1 117 ? -21.055 13.185 -9.525 1.00 86.94 117 GLU A CA 1
ATOM 948 C C . GLU A 1 117 ? -21.802 12.429 -8.405 1.00 86.94 117 GLU A C 1
ATOM 950 O O . GLU A 1 117 ? -22.894 11.905 -8.653 1.00 86.94 117 GLU A O 1
ATOM 955 N N . GLY A 1 118 ? -21.263 12.399 -7.180 1.00 86.25 118 GLY A N 1
ATOM 956 C CA . GLY A 1 118 ? -21.859 11.714 -6.026 1.00 86.25 118 GLY A CA 1
ATOM 957 C C . GLY A 1 118 ? -21.730 10.190 -6.092 1.00 86.25 118 GLY A C 1
ATOM 958 O O . GLY A 1 118 ? -22.565 9.458 -5.560 1.00 86.25 118 GLY A O 1
ATOM 959 N N . LEU A 1 119 ? -20.736 9.687 -6.822 1.00 87.75 119 LEU A N 1
ATOM 960 C CA . LEU A 1 119 ? -20.488 8.264 -7.007 1.00 87.75 119 LEU A CA 1
ATOM 961 C C . LEU A 1 119 ? -19.190 7.875 -6.308 1.00 87.75 119 LEU A C 1
ATOM 963 O O . LEU A 1 119 ? -18.220 8.621 -6.298 1.00 87.75 119 LEU A O 1
ATOM 967 N N . LEU A 1 120 ? -19.141 6.671 -5.739 1.00 89.81 120 LEU A N 1
ATOM 968 C CA . LEU A 1 120 ? -17.925 6.186 -5.089 1.00 89.81 120 LEU A CA 1
ATOM 969 C C . LEU A 1 120 ? -16.742 6.152 -6.072 1.00 89.81 120 LEU A C 1
ATOM 971 O O . LEU A 1 120 ? -16.861 5.616 -7.178 1.00 89.81 120 LEU A O 1
ATOM 975 N N . GLU A 1 121 ? -15.577 6.638 -5.625 1.00 90.75 121 GLU A N 1
ATOM 976 C CA . GLU A 1 121 ? -14.324 6.568 -6.401 1.00 90.75 121 GLU A CA 1
ATOM 977 C C . GLU A 1 121 ? -13.915 5.114 -6.721 1.00 90.75 121 GLU A C 1
ATOM 979 O O . GLU A 1 121 ? -13.224 4.834 -7.709 1.00 90.75 121 GLU A O 1
ATOM 984 N N . LEU A 1 122 ? -14.319 4.182 -5.851 1.00 92.12 122 LEU A N 1
ATOM 985 C CA . LEU A 1 122 ? -14.057 2.752 -5.959 1.00 92.12 122 LEU A CA 1
ATOM 986 C C . LEU A 1 122 ? -15.295 2.017 -6.475 1.00 92.12 122 LEU A C 1
ATOM 988 O O . LEU A 1 122 ? -16.385 2.131 -5.918 1.00 92.12 122 LEU A O 1
ATOM 992 N N . ASP A 1 123 ? -15.093 1.210 -7.509 1.00 90.56 123 ASP A N 1
ATOM 993 C CA . ASP A 1 123 ? -16.086 0.316 -8.086 1.00 90.56 123 ASP A CA 1
ATOM 994 C C . ASP A 1 123 ? -15.951 -1.092 -7.486 1.00 90.56 123 ASP A C 1
ATOM 996 O O . ASP A 1 123 ? -14.899 -1.741 -7.568 1.00 90.56 123 ASP A O 1
ATOM 1000 N N . PHE A 1 124 ? -17.045 -1.553 -6.880 1.00 91.50 124 PHE A N 1
ATOM 1001 C CA . PHE A 1 124 ? -17.196 -2.880 -6.285 1.00 91.50 124 PHE A CA 1
ATOM 1002 C C . PHE A 1 124 ? -18.122 -3.796 -7.102 1.00 91.50 124 PHE A C 1
ATOM 1004 O O . PHE A 1 124 ? -18.295 -4.962 -6.748 1.00 91.50 124 PHE A O 1
ATOM 1011 N N . GLU A 1 125 ? -18.716 -3.316 -8.191 1.00 89.88 125 GLU A N 1
ATOM 1012 C CA . GLU A 1 125 ? -19.759 -4.035 -8.929 1.00 89.88 125 GLU A CA 1
ATOM 1013 C C . GLU A 1 125 ? -19.256 -4.593 -10.265 1.00 89.88 125 GLU A C 1
ATOM 1015 O O . GLU A 1 125 ? -19.685 -5.675 -10.670 1.00 89.88 125 GLU A O 1
ATOM 1020 N N . ALA A 1 126 ? -18.310 -3.922 -10.936 1.00 87.12 126 ALA A N 1
ATOM 1021 C CA . ALA A 1 126 ? -17.818 -4.363 -12.248 1.00 87.12 126 ALA A CA 1
ATOM 1022 C C . ALA A 1 126 ? -17.166 -5.760 -12.246 1.00 87.12 126 ALA A C 1
ATOM 1024 O O . ALA A 1 126 ? -17.337 -6.520 -13.203 1.00 87.12 126 ALA A O 1
ATOM 1025 N N . ASP A 1 127 ? -16.435 -6.116 -11.186 1.00 88.06 127 ASP A N 1
ATOM 1026 C CA . ASP A 1 127 ? -15.845 -7.447 -10.997 1.00 88.06 127 ASP A CA 1
ATOM 1027 C C . ASP A 1 127 ? -15.991 -7.888 -9.537 1.00 88.06 127 ASP A C 1
ATOM 1029 O O . ASP A 1 127 ? -15.385 -7.312 -8.635 1.00 88.06 127 ASP A O 1
ATOM 1033 N N . GLN A 1 128 ? -16.747 -8.967 -9.314 1.00 92.12 128 GLN A N 1
ATOM 1034 C CA . GLN A 1 128 ? -17.010 -9.555 -7.993 1.00 92.12 128 GLN A CA 1
ATOM 1035 C C . GLN A 1 128 ? -15.744 -9.974 -7.230 1.00 92.12 128 GLN A C 1
ATOM 1037 O O . GLN A 1 128 ? -15.776 -10.112 -6.008 1.00 92.12 128 GLN A O 1
ATOM 1042 N N . ASN A 1 129 ? -14.628 -10.182 -7.928 1.00 92.88 129 ASN A N 1
ATOM 1043 C CA . ASN A 1 129 ? -13.354 -10.577 -7.337 1.00 92.88 129 ASN A CA 1
ATOM 1044 C C . ASN A 1 129 ? -12.352 -9.417 -7.260 1.00 92.88 129 ASN A C 1
ATOM 1046 O O . ASN A 1 129 ? -11.216 -9.642 -6.840 1.00 92.88 129 ASN A O 1
ATOM 1050 N N . ASP A 1 130 ? -12.705 -8.199 -7.662 1.00 94.31 130 ASP A N 1
ATOM 1051 C CA . ASP A 1 130 ? -11.780 -7.064 -7.696 1.00 94.31 130 ASP A CA 1
ATOM 1052 C C . ASP A 1 130 ? -12.381 -5.817 -7.035 1.00 94.31 130 ASP A C 1
ATOM 1054 O O . ASP A 1 130 ? -13.574 -5.758 -6.736 1.00 94.31 130 ASP A O 1
ATOM 1058 N N . ILE A 1 131 ? -11.514 -4.843 -6.768 1.00 94.75 131 ILE A N 1
ATOM 1059 C CA . ILE A 1 131 ? -11.891 -3.466 -6.447 1.00 94.75 131 ILE A CA 1
ATOM 1060 C C . ILE A 1 131 ? -11.203 -2.608 -7.495 1.00 94.75 131 ILE A C 1
ATOM 1062 O O . ILE A 1 131 ? -9.975 -2.671 -7.637 1.00 94.75 131 ILE A O 1
ATOM 1066 N N . GLN A 1 132 ? -11.990 -1.853 -8.248 1.00 91.62 132 GLN A N 1
ATOM 1067 C CA . GLN A 1 132 ? -11.492 -1.093 -9.383 1.00 91.62 132 GLN A CA 1
ATOM 1068 C C . GLN A 1 132 ? -11.628 0.402 -9.130 1.00 91.62 132 GLN A C 1
ATOM 1070 O O . GLN A 1 132 ? -12.493 0.834 -8.377 1.00 91.62 132 GLN A O 1
ATOM 1075 N N . THR A 1 133 ? -10.749 1.212 -9.708 1.00 88.81 133 THR A N 1
ATOM 1076 C CA . THR A 1 133 ? -10.966 2.662 -9.716 1.00 88.81 133 THR A CA 1
ATOM 1077 C C . THR A 1 133 ? -11.990 2.987 -10.784 1.00 88.81 133 THR A C 1
ATOM 1079 O O . THR A 1 133 ? -11.844 2.520 -11.915 1.00 88.81 133 THR A O 1
ATOM 1082 N N . ARG A 1 134 ? -12.959 3.839 -10.470 1.00 78.62 134 ARG A N 1
ATOM 1083 C CA . ARG A 1 134 ? -13.912 4.343 -11.453 1.00 78.62 134 ARG A CA 1
ATOM 1084 C C . ARG A 1 134 ? -13.187 5.293 -12.414 1.00 78.62 134 ARG A C 1
ATOM 1086 O O . ARG A 1 134 ? -13.052 6.484 -12.158 1.00 78.62 134 ARG A O 1
ATOM 1093 N N . ALA A 1 135 ? -12.639 4.760 -13.502 1.00 58.78 135 ALA A N 1
ATOM 1094 C CA . ALA A 1 135 ? -12.053 5.581 -14.550 1.00 58.78 135 ALA A CA 1
ATOM 1095 C C . ALA A 1 135 ? -13.177 6.087 -15.465 1.00 58.78 135 ALA A C 1
ATOM 1097 O O . ALA A 1 135 ? -14.019 5.335 -15.956 1.00 58.78 135 ALA A O 1
ATOM 1098 N N . GLY A 1 136 ? -13.240 7.403 -15.651 1.00 51.69 136 GLY A N 1
ATOM 1099 C CA . GLY A 1 136 ? -14.237 8.020 -16.512 1.00 51.69 136 GLY A CA 1
ATOM 1100 C C . GLY A 1 136 ? -14.108 7.546 -17.966 1.00 51.69 136 GLY A C 1
ATOM 1101 O O . GLY A 1 136 ? -13.213 7.979 -18.678 1.00 51.69 136 GLY A O 1
ATOM 1102 N N . ASN A 1 137 ? -15.086 6.755 -18.418 1.00 51.03 137 ASN A N 1
ATOM 1103 C CA . ASN A 1 137 ? -15.504 6.523 -19.809 1.00 51.03 137 ASN A CA 1
ATOM 1104 C C . ASN A 1 137 ? -14.595 5.725 -20.783 1.00 51.03 137 ASN A C 1
ATOM 1106 O O . ASN A 1 137 ? -13.495 6.115 -21.149 1.00 51.03 137 ASN A O 1
ATOM 1110 N N . ARG A 1 138 ? -15.218 4.692 -21.385 1.00 49.59 138 ARG A N 1
ATOM 1111 C CA . ARG A 1 138 ? -14.941 3.989 -22.669 1.00 49.59 138 ARG A CA 1
ATOM 1112 C C . ARG A 1 138 ? -13.591 3.288 -22.881 1.00 49.59 138 ARG A C 1
ATOM 1114 O O . ARG A 1 138 ? -13.600 2.247 -23.545 1.00 49.59 138 ARG A O 1
ATOM 1121 N N . ASP A 1 139 ? -12.484 3.774 -22.341 1.00 59.84 139 ASP A N 1
ATOM 1122 C CA . ASP A 1 139 ? -11.160 3.200 -22.615 1.00 59.84 139 ASP A CA 1
ATOM 1123 C C . ASP A 1 139 ? -10.877 1.911 -21.824 1.00 59.84 139 ASP A C 1
ATOM 1125 O O . ASP A 1 139 ? -10.137 1.052 -22.308 1.00 59.84 139 ASP A O 1
ATOM 1129 N N . ASP A 1 140 ? -11.554 1.685 -20.695 1.00 63.41 140 ASP A N 1
ATOM 1130 C CA . ASP A 1 140 ? -11.294 0.525 -19.827 1.00 63.41 140 ASP A CA 1
ATOM 1131 C C . ASP A 1 140 ? -11.719 -0.804 -20.443 1.00 63.41 140 ASP A C 1
ATOM 1133 O O . ASP A 1 140 ? -11.014 -1.802 -20.310 1.00 63.41 140 ASP A O 1
ATOM 1137 N N . LYS A 1 141 ? -12.836 -0.836 -21.186 1.00 67.12 141 LYS A N 1
ATOM 1138 C CA . LYS A 1 141 ? -13.257 -2.056 -21.899 1.00 67.12 141 LYS A CA 1
ATOM 1139 C C . LYS A 1 141 ? -12.236 -2.441 -22.960 1.00 67.12 141 LYS A C 1
ATOM 1141 O O . LYS A 1 141 ? -11.870 -3.605 -23.063 1.00 67.12 141 LYS A O 1
ATOM 1146 N N . LYS A 1 142 ? -11.742 -1.456 -23.713 1.00 71.75 142 LYS A N 1
ATOM 1147 C CA . LYS A 1 142 ? -10.709 -1.667 -24.731 1.00 71.75 142 LYS A CA 1
ATOM 1148 C C . LYS A 1 142 ? -9.391 -2.093 -24.088 1.00 71.75 142 LYS A C 1
ATOM 1150 O O . LYS A 1 142 ? -8.741 -3.008 -24.585 1.00 71.75 142 LYS A O 1
ATOM 1155 N N . LEU A 1 143 ? -9.017 -1.466 -22.977 1.00 72.88 143 LEU A N 1
ATOM 1156 C CA . LEU A 1 143 ? -7.813 -1.790 -22.224 1.00 72.88 143 LEU A CA 1
ATOM 1157 C C . LEU A 1 143 ? -7.889 -3.198 -21.614 1.00 72.88 143 LEU A C 1
ATOM 1159 O O . LEU A 1 143 ? -6.909 -3.933 -21.690 1.00 72.88 143 LEU A O 1
ATOM 1163 N N . MET A 1 144 ? -9.052 -3.611 -21.105 1.00 72.00 144 MET A N 1
ATOM 1164 C CA . MET A 1 144 ? -9.309 -4.977 -20.640 1.00 72.00 144 MET A CA 1
ATOM 1165 C C . MET A 1 144 ? -9.261 -5.996 -21.780 1.00 72.00 144 MET A C 1
ATOM 1167 O O . MET A 1 144 ? -8.660 -7.052 -21.603 1.00 72.00 144 MET A O 1
ATOM 1171 N N . THR A 1 145 ? -9.823 -5.690 -22.955 1.00 71.31 145 THR A N 1
ATOM 1172 C CA . THR A 1 145 ? -9.683 -6.552 -24.142 1.00 71.31 145 THR A CA 1
ATOM 1173 C C . THR A 1 145 ? -8.208 -6.737 -24.497 1.00 71.31 145 THR A C 1
ATOM 1175 O O . THR A 1 145 ? -7.734 -7.867 -24.553 1.00 71.31 145 THR A O 1
ATOM 1178 N N . ILE A 1 146 ? -7.450 -5.641 -24.618 1.00 77.12 146 ILE A N 1
ATOM 1179 C CA . ILE A 1 146 ? -6.013 -5.699 -24.931 1.00 77.12 146 ILE A CA 1
ATOM 1180 C C . ILE A 1 146 ? -5.248 -6.474 -23.848 1.00 77.12 146 ILE A C 1
ATOM 1182 O O . ILE A 1 146 ? -4.344 -7.240 -24.172 1.00 77.12 146 ILE A O 1
ATOM 1186 N N . ALA A 1 147 ? -5.600 -6.301 -22.574 1.00 78.31 147 ALA A N 1
ATOM 1187 C CA . ALA A 1 147 ? -4.961 -6.993 -21.461 1.00 78.31 147 ALA A CA 1
ATOM 1188 C C . ALA A 1 147 ? -5.282 -8.495 -21.409 1.00 78.31 147 ALA A C 1
ATOM 1190 O O . ALA A 1 147 ? -4.466 -9.269 -20.910 1.00 78.31 147 ALA A O 1
ATOM 1191 N N . ASN A 1 148 ? -6.448 -8.912 -21.905 1.00 80.00 148 ASN A N 1
ATOM 1192 C CA . ASN A 1 148 ? -6.804 -10.325 -22.041 1.00 80.00 148 ASN A CA 1
ATOM 1193 C C . ASN A 1 148 ? -6.080 -10.975 -23.225 1.00 80.00 148 ASN A C 1
ATOM 1195 O O . ASN A 1 148 ? -5.647 -12.119 -23.111 1.00 80.00 148 ASN A O 1
ATOM 1199 N N . ASP A 1 149 ? -5.891 -10.229 -24.315 1.00 81.12 149 ASP A N 1
ATOM 1200 C CA . ASP A 1 149 ? -5.150 -10.694 -25.492 1.00 81.12 149 ASP A CA 1
ATOM 1201 C C . ASP A 1 149 ? -3.633 -10.785 -25.230 1.00 81.12 149 ASP A C 1
ATOM 1203 O O . ASP A 1 149 ? -2.933 -11.545 -25.897 1.00 81.12 149 ASP A O 1
ATOM 1207 N N . HIS A 1 150 ? -3.120 -10.041 -24.239 1.00 83.31 150 HIS A N 1
ATOM 1208 C CA . HIS A 1 150 ? -1.688 -9.934 -23.928 1.00 83.31 150 HIS A CA 1
ATOM 1209 C C . HIS A 1 150 ? -1.409 -10.175 -22.432 1.00 83.31 150 HIS A C 1
ATOM 1211 O O . HIS A 1 150 ? -1.247 -9.223 -21.653 1.00 83.31 150 HIS A O 1
ATOM 1217 N N . PRO A 1 151 ? -1.344 -11.451 -21.998 1.00 84.12 151 PRO A N 1
ATOM 1218 C CA . PRO A 1 151 ? -1.240 -11.813 -20.586 1.00 84.12 151 PRO A CA 1
ATOM 1219 C C . PRO A 1 151 ? 0.002 -11.263 -19.877 1.00 84.12 151 PRO A C 1
ATOM 1221 O O . PRO A 1 151 ? -0.085 -10.879 -18.709 1.00 84.12 151 PRO A O 1
ATOM 1224 N N . SER A 1 152 ? 1.150 -11.184 -20.556 1.00 83.88 152 SER A N 1
ATOM 1225 C CA . SER A 1 152 ? 2.381 -10.662 -19.948 1.00 83.88 152 SER A CA 1
ATOM 1226 C C . SER A 1 152 ? 2.328 -9.145 -19.753 1.00 83.88 152 SER A C 1
ATOM 1228 O O . SER A 1 152 ? 2.892 -8.616 -18.798 1.00 83.88 152 SER A O 1
ATOM 1230 N N . SER A 1 153 ? 1.590 -8.432 -20.603 1.00 85.56 153 SER A N 1
ATOM 1231 C CA . SER A 1 153 ? 1.392 -6.977 -20.515 1.00 85.56 153 SER A CA 1
ATOM 1232 C C . SER A 1 153 ? 0.229 -6.579 -19.622 1.00 85.56 153 SER A C 1
ATOM 1234 O O . SER A 1 153 ? 0.121 -5.406 -19.258 1.00 85.56 153 SER A O 1
ATOM 1236 N N . ARG A 1 154 ? -0.614 -7.537 -19.215 1.00 86.75 154 ARG A N 1
ATOM 1237 C CA . ARG A 1 154 ? -1.805 -7.301 -18.392 1.00 86.75 154 ARG A CA 1
ATOM 1238 C C . ARG A 1 154 ? -1.513 -6.385 -17.212 1.00 86.75 154 ARG A C 1
ATOM 1240 O O . ARG A 1 154 ? -2.170 -5.364 -17.070 1.00 86.75 154 ARG A O 1
ATOM 1247 N N . ARG A 1 155 ? -0.477 -6.681 -16.418 1.00 88.75 155 ARG A N 1
ATOM 1248 C CA . ARG A 1 155 ? -0.164 -5.899 -15.209 1.00 88.75 155 ARG A CA 1
ATOM 1249 C C . ARG A 1 155 ? 0.207 -4.458 -15.539 1.00 88.75 155 ARG A C 1
ATOM 1251 O O . ARG A 1 155 ? -0.203 -3.564 -14.813 1.00 88.75 155 ARG A O 1
ATOM 1258 N N . PHE A 1 156 ? 0.938 -4.221 -16.629 1.00 86.88 156 PHE A N 1
ATOM 1259 C CA . PHE A 1 156 ? 1.251 -2.865 -17.090 1.00 86.88 156 PHE A CA 1
ATOM 1260 C C . PHE A 1 156 ? -0.003 -2.092 -17.495 1.00 86.88 156 PHE A C 1
ATOM 1262 O O . PHE A 1 156 ? -0.113 -0.903 -17.210 1.00 86.88 156 PHE A O 1
ATOM 1269 N N . LEU A 1 157 ? -0.947 -2.764 -18.143 1.00 86.62 157 LEU A N 1
ATOM 1270 C CA . LEU A 1 157 ? -2.174 -2.135 -18.611 1.00 86.62 157 LEU A CA 1
ATOM 1271 C C . LEU A 1 157 ? -3.123 -1.859 -17.437 1.00 86.62 157 LEU A C 1
ATOM 1273 O O . LEU A 1 157 ? -3.675 -0.769 -17.338 1.00 86.62 157 LEU A O 1
ATOM 1277 N N . THR A 1 158 ? -3.273 -2.811 -16.512 1.00 88.75 158 THR A N 1
ATOM 1278 C CA . THR A 1 158 ? -4.352 -2.785 -15.516 1.00 88.75 158 THR A CA 1
ATOM 1279 C C . THR A 1 158 ? -3.947 -2.303 -14.124 1.00 88.75 158 THR A C 1
ATOM 1281 O O . THR A 1 158 ? -4.842 -2.078 -13.318 1.00 88.75 158 THR A O 1
ATOM 1284 N N . TYR A 1 159 ? -2.661 -2.110 -13.787 1.00 90.12 159 TYR A N 1
ATOM 1285 C CA . TYR A 1 159 ? -2.262 -1.793 -12.395 1.00 90.12 159 TYR A CA 1
ATOM 1286 C C . TYR A 1 159 ? -2.847 -0.493 -11.827 1.00 90.12 159 TYR A C 1
ATOM 1288 O O . TYR A 1 159 ? -2.903 -0.351 -10.610 1.00 90.12 159 TYR A O 1
ATOM 1296 N N . ARG A 1 160 ? -3.222 0.477 -12.671 1.00 89.00 160 ARG A N 1
ATOM 1297 C CA . ARG A 1 160 ? -3.833 1.735 -12.204 1.00 89.00 160 ARG A CA 1
ATOM 1298 C C . ARG A 1 160 ? -5.318 1.576 -11.897 1.00 89.00 160 ARG A C 1
ATOM 1300 O O . ARG A 1 160 ? -5.832 2.337 -11.095 1.00 89.00 160 ARG A O 1
ATOM 1307 N N . HIS A 1 161 ? -5.956 0.600 -12.539 1.00 87.94 161 HIS A N 1
ATOM 1308 C CA . HIS A 1 161 ? -7.394 0.382 -12.488 1.00 87.94 161 HIS A CA 1
ATOM 1309 C C . HIS A 1 161 ? -7.779 -0.759 -11.546 1.00 87.94 161 HIS A C 1
ATOM 1311 O O . HIS A 1 161 ? -8.730 -0.631 -10.795 1.00 87.94 161 HIS A O 1
ATOM 1317 N N . SER A 1 162 ? -7.047 -1.875 -11.572 1.00 92.31 162 SER A N 1
ATOM 1318 C CA . SER A 1 162 ? -7.351 -3.097 -10.823 1.00 92.31 162 SER A CA 1
ATOM 1319 C C . SER A 1 162 ? -6.480 -3.210 -9.576 1.00 92.31 162 SER A C 1
ATOM 1321 O O . SER A 1 162 ? -5.252 -3.357 -9.674 1.00 92.31 162 SER A O 1
ATOM 1323 N N . LEU A 1 163 ? -7.114 -3.225 -8.398 1.00 95.25 163 LEU A N 1
ATOM 1324 C CA . LEU A 1 163 ? -6.411 -3.462 -7.141 1.00 95.25 163 LEU A CA 1
ATOM 1325 C C . LEU A 1 163 ? -5.794 -4.861 -7.112 1.00 95.25 163 LEU A C 1
ATOM 1327 O O . LEU A 1 163 ? -4.659 -5.004 -6.661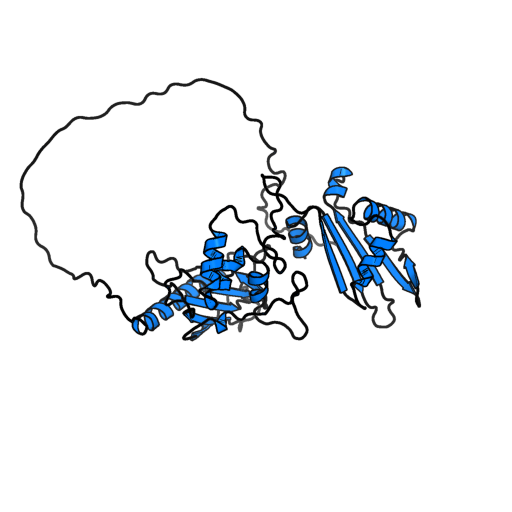 1.00 95.25 163 LEU A O 1
ATOM 1331 N N . ARG A 1 164 ? -6.480 -5.882 -7.640 1.00 94.88 164 ARG A N 1
ATOM 1332 C CA . ARG A 1 164 ? -5.936 -7.244 -7.768 1.00 94.88 164 ARG A CA 1
ATOM 1333 C C . ARG A 1 164 ? -4.645 -7.258 -8.581 1.00 94.88 164 ARG A C 1
ATOM 1335 O O . ARG A 1 164 ? -3.652 -7.852 -8.159 1.00 94.88 164 ARG A O 1
ATOM 1342 N N . SER A 1 165 ? -4.636 -6.564 -9.719 1.00 93.44 165 SER A N 1
ATOM 1343 C CA . SER A 1 165 ? -3.445 -6.431 -10.558 1.00 93.44 165 SER A CA 1
ATOM 1344 C C . SER A 1 165 ? -2.314 -5.718 -9.819 1.00 93.44 165 SER A C 1
ATOM 1346 O O . SER A 1 165 ? -1.174 -6.173 -9.878 1.00 93.44 165 SER A O 1
ATOM 1348 N N . TYR A 1 166 ? -2.603 -4.624 -9.114 1.00 95.38 166 TYR A N 1
ATOM 1349 C CA . TYR A 1 166 ? -1.595 -3.891 -8.346 1.00 95.38 166 TYR A CA 1
ATOM 1350 C C . TYR A 1 166 ? -1.047 -4.710 -7.165 1.00 95.38 166 TYR A C 1
ATOM 1352 O O . TYR A 1 166 ? 0.165 -4.760 -6.953 1.00 95.38 166 TYR A O 1
ATOM 1360 N N . ALA A 1 167 ? -1.922 -5.405 -6.434 1.00 96.06 167 ALA A N 1
ATOM 1361 C CA . ALA A 1 167 ? -1.572 -6.254 -5.300 1.00 96.06 167 ALA A CA 1
ATOM 1362 C C . ALA A 1 167 ? -0.653 -7.419 -5.707 1.00 96.06 167 ALA A C 1
ATOM 1364 O O . ALA A 1 167 ? 0.281 -7.732 -4.969 1.00 96.06 167 ALA A O 1
ATOM 1365 N N . SER A 1 168 ? -0.853 -7.995 -6.902 1.00 95.50 168 SER A N 1
ATOM 1366 C CA . SER A 1 168 ? -0.029 -9.107 -7.413 1.00 95.50 168 SER A CA 1
ATOM 1367 C C . SER A 1 168 ? 1.461 -8.768 -7.558 1.00 95.50 168 SER A C 1
ATOM 1369 O O . SER A 1 168 ? 2.306 -9.644 -7.385 1.00 95.50 168 SER A O 1
ATOM 1371 N N . ILE A 1 169 ? 1.784 -7.496 -7.826 1.00 95.69 169 ILE A N 1
ATOM 1372 C CA . ILE A 1 169 ? 3.156 -6.999 -8.038 1.00 95.69 169 ILE A CA 1
ATOM 1373 C C . ILE A 1 169 ? 3.665 -6.132 -6.879 1.00 95.69 169 ILE A C 1
ATOM 1375 O O . ILE A 1 169 ? 4.772 -5.589 -6.944 1.00 95.69 169 ILE A O 1
ATOM 1379 N N . LEU A 1 170 ? 2.859 -5.967 -5.826 1.00 95.69 170 LEU A N 1
ATOM 1380 C CA . LEU A 1 170 ? 3.099 -5.017 -4.741 1.00 95.69 170 LEU A CA 1
ATOM 1381 C C . LEU A 1 170 ? 4.390 -5.292 -3.977 1.00 95.69 170 LEU A C 1
ATOM 1383 O O . LEU A 1 170 ? 5.062 -4.365 -3.514 1.00 95.69 170 LEU A O 1
ATOM 1387 N N . TYR A 1 171 ? 4.711 -6.572 -3.836 1.00 95.69 171 TYR A N 1
ATOM 1388 C CA . TYR A 1 171 ? 5.896 -7.050 -3.156 1.00 95.69 171 TYR A CA 1
ATOM 1389 C C . TYR A 1 171 ? 6.852 -7.681 -4.154 1.00 95.69 171 TYR A C 1
ATOM 1391 O O . TYR A 1 171 ? 6.421 -8.327 -5.104 1.00 95.69 171 TYR A O 1
ATOM 1399 N N . ARG A 1 172 ? 8.161 -7.510 -3.942 1.00 93.56 172 ARG A N 1
ATOM 1400 C CA . ARG A 1 172 ? 9.161 -8.153 -4.809 1.00 93.56 172 ARG A CA 1
ATOM 1401 C C . ARG A 1 172 ? 9.215 -9.660 -4.573 1.00 93.56 172 ARG A C 1
ATOM 1403 O O . ARG A 1 172 ? 9.612 -10.384 -5.476 1.00 93.56 172 ARG A O 1
ATOM 1410 N N . ARG A 1 173 ? 8.910 -10.106 -3.355 1.00 92.81 173 ARG A N 1
ATOM 1411 C CA . ARG A 1 173 ? 8.847 -11.497 -2.897 1.00 92.81 173 ARG A CA 1
ATOM 1412 C C . ARG A 1 173 ? 7.787 -11.601 -1.809 1.00 92.81 173 ARG A C 1
ATOM 1414 O O . ARG A 1 173 ? 7.723 -10.733 -0.936 1.00 92.81 173 ARG A O 1
ATOM 1421 N N . ILE A 1 174 ? 7.008 -12.673 -1.816 1.00 91.81 174 ILE A N 1
ATOM 1422 C CA . ILE A 1 174 ? 6.061 -12.960 -0.738 1.00 91.81 174 ILE A CA 1
ATOM 1423 C C . ILE A 1 174 ? 6.779 -13.682 0.414 1.00 91.81 174 ILE A C 1
ATOM 1425 O O . ILE A 1 174 ? 7.430 -14.701 0.173 1.00 91.81 174 ILE A O 1
ATOM 1429 N N . PRO A 1 175 ? 6.709 -13.164 1.658 1.00 91.06 175 PRO A N 1
ATOM 1430 C CA . PRO A 1 175 ? 7.195 -13.886 2.828 1.00 91.06 175 PRO A CA 1
ATOM 1431 C C . PRO A 1 175 ? 6.442 -15.211 3.039 1.00 91.06 175 PRO A C 1
ATOM 1433 O O . PRO A 1 175 ? 5.247 -15.281 2.750 1.00 91.06 175 PRO A O 1
ATOM 1436 N N . PRO A 1 176 ? 7.085 -16.251 3.597 1.00 92.31 176 PRO A N 1
ATOM 1437 C CA . PRO A 1 176 ? 6.391 -17.484 3.959 1.00 92.31 176 PRO A CA 1
ATOM 1438 C C . PRO A 1 176 ? 5.216 -17.213 4.907 1.00 92.31 176 PRO A C 1
ATOM 1440 O O . PRO A 1 176 ? 5.373 -16.497 5.895 1.00 92.31 176 PRO A O 1
ATOM 1443 N N . GLY A 1 177 ? 4.049 -17.788 4.607 1.00 90.69 177 GLY A N 1
ATOM 1444 C CA . GLY A 1 177 ? 2.830 -17.603 5.404 1.00 90.69 177 GLY A CA 1
ATOM 1445 C C . GLY A 1 177 ? 2.105 -16.270 5.183 1.00 90.69 177 GLY A C 1
ATOM 1446 O O . GLY A 1 177 ? 1.173 -15.968 5.920 1.00 90.69 177 GLY A O 1
ATOM 1447 N N . PHE A 1 178 ? 2.514 -15.470 4.193 1.00 94.44 178 PHE A N 1
ATOM 1448 C CA . PHE A 1 178 ? 1.798 -14.262 3.790 1.00 94.44 178 PHE A CA 1
ATOM 1449 C C . PHE A 1 178 ? 0.980 -14.520 2.522 1.00 94.44 178 PHE A C 1
ATOM 1451 O O . PHE A 1 178 ? 1.519 -14.980 1.519 1.00 94.44 178 PHE A O 1
ATOM 1458 N N . SER A 1 179 ? -0.299 -14.165 2.547 1.00 94.94 179 SER A N 1
ATOM 1459 C CA . SER A 1 179 ? -1.169 -14.148 1.373 1.00 94.94 179 SER A CA 1
ATOM 1460 C C . SER A 1 179 ? -2.048 -12.902 1.399 1.00 94.94 179 SER A C 1
ATOM 1462 O O . SER A 1 179 ? -2.285 -12.298 2.449 1.00 94.94 179 SER A O 1
ATOM 1464 N N . ILE A 1 180 ? -2.500 -12.480 0.220 1.00 96.62 180 ILE A N 1
ATOM 1465 C CA . ILE A 1 180 ? -3.439 -11.369 0.072 1.00 96.62 180 ILE A CA 1
ATOM 1466 C C . ILE A 1 180 ? -4.730 -11.961 -0.469 1.00 96.62 180 ILE A C 1
ATOM 1468 O O . ILE A 1 180 ? -4.737 -12.547 -1.546 1.00 96.62 180 ILE A O 1
ATOM 1472 N N . ILE A 1 181 ? -5.827 -11.794 0.261 1.00 96.75 181 ILE A N 1
ATOM 1473 C CA . ILE A 1 181 ? -7.155 -12.229 -0.171 1.00 96.75 181 ILE A CA 1
ATOM 1474 C C . ILE A 1 181 ? -7.967 -10.976 -0.464 1.00 96.75 181 ILE A C 1
ATOM 1476 O O . ILE A 1 181 ? -8.149 -10.127 0.406 1.00 96.75 181 ILE A O 1
ATOM 1480 N N . LEU A 1 182 ? -8.453 -10.859 -1.697 1.00 97.44 182 LEU A N 1
ATOM 1481 C CA . LEU A 1 182 ? -9.307 -9.757 -2.122 1.00 97.44 182 LEU A CA 1
ATOM 1482 C C . LEU A 1 182 ? -10.690 -10.316 -2.447 1.00 97.44 182 LEU A C 1
ATOM 1484 O O . LEU A 1 182 ? -10.808 -11.223 -3.269 1.00 97.44 182 LEU A O 1
ATOM 1488 N N . ARG A 1 183 ? -11.726 -9.793 -1.782 1.00 94.94 183 ARG A N 1
ATOM 1489 C CA . ARG A 1 183 ? -13.126 -10.225 -1.959 1.00 94.94 183 ARG A CA 1
ATOM 1490 C C . ARG A 1 183 ? -13.315 -11.749 -1.883 1.00 94.94 183 ARG A C 1
ATOM 1492 O O . ARG A 1 183 ? -13.989 -12.351 -2.705 1.00 94.94 183 ARG A O 1
ATOM 1499 N N . GLY A 1 184 ? -12.662 -12.386 -0.911 1.00 94.00 184 GLY A N 1
ATOM 1500 C CA . GLY A 1 184 ? -12.750 -13.835 -0.688 1.00 94.00 184 GLY A CA 1
ATOM 1501 C C . GLY A 1 184 ? -11.906 -14.701 -1.630 1.00 94.00 184 GLY A C 1
ATOM 1502 O O . GLY A 1 184 ? -11.796 -15.900 -1.392 1.00 94.00 184 GLY A O 1
ATOM 1503 N N . LYS A 1 185 ? -11.256 -14.123 -2.650 1.00 96.12 185 LYS A N 1
ATOM 1504 C CA . LYS A 1 185 ? -10.373 -14.850 -3.570 1.00 96.12 185 LYS A CA 1
ATOM 1505 C C . LYS A 1 185 ? -8.920 -14.413 -3.414 1.00 96.12 185 LYS A C 1
ATOM 1507 O O . LYS A 1 185 ? -8.603 -13.225 -3.536 1.00 96.12 185 LYS A O 1
ATOM 1512 N N . GLU A 1 186 ? -8.036 -15.384 -3.200 1.00 96.56 186 GLU A N 1
ATOM 1513 C CA . GLU A 1 186 ? -6.591 -15.162 -3.101 1.00 96.56 186 GLU A CA 1
ATOM 1514 C C . GLU A 1 186 ? -6.049 -14.437 -4.343 1.00 96.56 186 GLU A C 1
ATOM 1516 O O . GLU A 1 186 ? -6.495 -14.657 -5.474 1.00 96.56 186 GLU A O 1
ATOM 1521 N N . VAL A 1 187 ? -5.144 -13.487 -4.123 1.00 95.88 187 VAL A N 1
ATOM 1522 C CA . VAL A 1 187 ? -4.437 -12.754 -5.170 1.00 95.88 187 VAL A CA 1
ATOM 1523 C C . VAL A 1 187 ? -3.174 -13.526 -5.511 1.00 95.88 187 VAL A C 1
ATOM 1525 O O . VAL A 1 187 ? -2.260 -13.630 -4.698 1.00 95.88 187 VAL A O 1
ATOM 1528 N N . GLU A 1 188 ? -3.116 -14.027 -6.740 1.00 93.31 188 GLU A N 1
ATOM 1529 C CA . GLU A 1 188 ? -1.931 -14.697 -7.258 1.00 93.31 188 GLU A CA 1
ATOM 1530 C C . GLU A 1 188 ? -0.768 -13.708 -7.360 1.00 93.31 188 GLU A C 1
ATOM 1532 O O . GLU A 1 188 ? -0.854 -12.665 -8.014 1.00 93.31 188 GLU A O 1
ATOM 1537 N N . TYR A 1 189 ? 0.326 -14.042 -6.685 1.00 94.19 189 TYR A N 1
ATOM 1538 C CA . TYR A 1 189 ? 1.580 -13.316 -6.789 1.00 94.19 189 TYR A CA 1
ATOM 1539 C C . TYR A 1 189 ? 2.173 -13.441 -8.184 1.00 94.19 189 TYR A C 1
ATOM 1541 O O . TYR A 1 189 ? 2.146 -14.517 -8.780 1.00 94.19 189 TYR A O 1
ATOM 1549 N N . HIS A 1 190 ? 2.784 -12.360 -8.665 1.00 92.88 190 HIS A N 1
ATOM 1550 C CA . HIS A 1 190 ? 3.467 -12.377 -9.946 1.00 92.88 190 HIS A CA 1
ATOM 1551 C C . HIS A 1 190 ? 4.814 -11.658 -9.904 1.00 92.88 190 HIS A C 1
ATOM 1553 O O . HIS A 1 190 ? 4.888 -10.473 -9.568 1.00 92.88 190 HIS A O 1
ATOM 1559 N N . ASP A 1 191 ? 5.879 -12.352 -10.314 1.00 93.06 191 ASP A N 1
ATOM 1560 C CA . ASP A 1 191 ? 7.174 -11.723 -10.556 1.00 93.06 191 ASP A CA 1
ATOM 1561 C C . ASP A 1 191 ? 7.224 -11.172 -11.984 1.00 93.06 191 ASP A C 1
ATOM 1563 O O . ASP A 1 191 ? 7.183 -11.907 -12.966 1.00 93.06 191 ASP A O 1
ATOM 1567 N N . ILE A 1 192 ? 7.391 -9.857 -12.108 1.00 92.94 192 ILE A N 1
ATOM 1568 C CA . ILE A 1 192 ? 7.502 -9.173 -13.403 1.00 92.94 192 ILE A CA 1
ATOM 1569 C C . ILE A 1 192 ? 8.673 -9.721 -14.238 1.00 92.94 192 ILE A C 1
ATOM 1571 O O . ILE A 1 192 ? 8.637 -9.652 -15.464 1.00 92.94 192 ILE A O 1
ATOM 1575 N N . VAL A 1 193 ? 9.707 -10.286 -13.602 1.00 92.56 193 VAL A N 1
ATOM 1576 C CA . VAL A 1 193 ? 10.825 -10.922 -14.316 1.00 92.56 193 VAL A CA 1
ATOM 1577 C C . VAL A 1 193 ? 10.368 -12.121 -15.157 1.00 92.56 193 VAL A C 1
ATOM 1579 O O . VAL A 1 193 ? 10.968 -12.372 -16.203 1.00 92.56 193 VAL A O 1
ATOM 1582 N N . ASP A 1 194 ? 9.288 -12.804 -14.774 1.00 91.25 194 ASP A N 1
ATOM 1583 C CA . ASP A 1 194 ? 8.761 -13.966 -15.501 1.00 91.25 194 ASP A CA 1
ATOM 1584 C C . ASP A 1 194 ? 8.091 -13.577 -16.828 1.00 91.25 194 ASP A C 1
ATOM 1586 O O . ASP A 1 194 ? 7.951 -14.412 -17.726 1.00 91.25 194 ASP A O 1
ATOM 1590 N N . ASP A 1 195 ? 7.723 -12.304 -16.998 1.00 89.94 195 ASP A N 1
ATOM 1591 C CA . ASP A 1 195 ? 7.177 -11.756 -18.246 1.00 89.94 195 ASP A CA 1
ATOM 1592 C C . ASP A 1 195 ? 8.270 -11.318 -19.240 1.00 89.94 195 ASP A C 1
ATOM 1594 O O . ASP A 1 195 ? 7.955 -10.853 -20.339 1.00 89.94 195 ASP A O 1
ATOM 1598 N N . LEU A 1 196 ? 9.551 -11.469 -18.882 1.00 90.94 196 LEU A N 1
ATOM 1599 C CA . LEU A 1 196 ? 10.682 -11.004 -19.683 1.00 90.94 196 LEU A CA 1
ATOM 1600 C C . LEU A 1 196 ? 11.259 -12.092 -20.604 1.00 90.94 196 LEU A C 1
ATOM 1602 O O . LEU A 1 196 ? 11.453 -13.243 -20.218 1.00 90.94 196 LEU A O 1
ATOM 1606 N N . ILE A 1 197 ? 11.639 -11.684 -21.812 1.00 89.94 197 ILE A N 1
ATOM 1607 C CA . ILE A 1 197 ? 12.479 -12.399 -22.771 1.00 89.94 197 ILE A CA 1
ATOM 1608 C C . ILE A 1 197 ? 13.865 -11.742 -22.777 1.00 89.94 197 ILE A C 1
ATOM 1610 O O . ILE A 1 197 ? 14.005 -10.519 -22.698 1.00 89.94 197 ILE A O 1
ATOM 1614 N N . HIS A 1 198 ? 14.906 -12.573 -22.874 1.00 88.38 198 HIS A N 1
ATOM 1615 C CA . HIS A 1 198 ? 16.315 -12.165 -22.853 1.00 88.38 198 HIS A CA 1
ATOM 1616 C C . HIS A 1 198 ? 16.687 -11.288 -21.640 1.00 88.38 198 HIS A C 1
ATOM 1618 O O . HIS A 1 198 ? 17.234 -10.192 -21.822 1.00 88.38 198 HIS A O 1
ATOM 1624 N N . PRO A 1 199 ? 16.400 -11.736 -20.399 1.00 92.25 199 PRO A N 1
ATOM 1625 C CA . PRO A 1 199 ? 16.711 -10.956 -19.213 1.00 92.25 199 PRO A CA 1
ATOM 1626 C C . PRO A 1 199 ? 18.228 -10.787 -19.044 1.00 92.25 199 PRO A C 1
ATOM 1628 O O . PRO A 1 199 ? 18.978 -11.762 -18.991 1.00 92.25 199 PRO A O 1
ATOM 1631 N N . GLN A 1 200 ? 18.681 -9.544 -18.909 1.00 91.94 200 GLN A N 1
ATOM 1632 C CA . 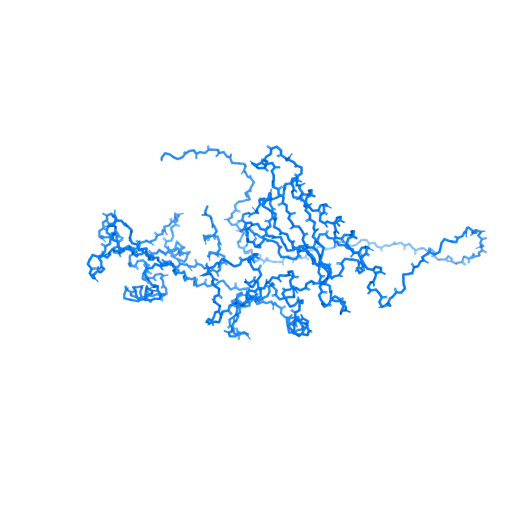GLN A 1 200 ? 20.056 -9.183 -18.571 1.00 91.94 200 GLN A CA 1
ATOM 1633 C C . GLN A 1 200 ? 20.106 -8.602 -17.161 1.00 91.94 200 GLN A C 1
ATOM 1635 O O . GLN A 1 200 ? 19.339 -7.705 -16.807 1.00 91.94 200 GLN A O 1
ATOM 1640 N N . LYS A 1 201 ? 21.024 -9.124 -16.344 1.00 92.94 201 LYS A N 1
ATOM 1641 C CA . LYS A 1 201 ? 21.242 -8.669 -14.969 1.00 92.94 201 LYS A CA 1
ATOM 1642 C C . LYS A 1 201 ? 22.445 -7.737 -14.919 1.00 92.94 201 LYS A C 1
ATOM 1644 O O . LYS A 1 201 ? 23.537 -8.096 -15.349 1.00 92.94 201 LYS A O 1
ATOM 1649 N N . HIS A 1 202 ? 22.256 -6.570 -14.325 1.00 89.81 202 HIS A N 1
ATOM 1650 C CA . HIS A 1 202 ? 23.301 -5.593 -14.059 1.00 89.81 202 HIS A CA 1
ATOM 1651 C C . HIS A 1 202 ? 23.329 -5.265 -12.574 1.00 89.81 202 HIS A C 1
ATOM 1653 O O . HIS A 1 202 ? 22.291 -5.145 -11.933 1.00 89.81 202 HIS A O 1
ATOM 1659 N N . VAL A 1 203 ? 24.522 -5.070 -12.024 1.00 89.25 203 VAL A N 1
ATOM 1660 C CA . VAL A 1 203 ? 24.680 -4.582 -10.654 1.00 89.25 203 VAL A CA 1
ATOM 1661 C C . VAL A 1 203 ? 25.036 -3.106 -10.720 1.00 89.25 203 VAL A C 1
ATOM 1663 O O . VAL A 1 203 ? 26.033 -2.721 -11.332 1.00 89.25 203 VAL A O 1
ATOM 1666 N N . TYR A 1 204 ? 24.211 -2.272 -10.098 1.00 86.00 204 TYR A N 1
ATOM 1667 C CA . TYR A 1 204 ? 24.508 -0.868 -9.879 1.00 86.00 204 TYR A CA 1
ATOM 1668 C C . TYR A 1 204 ? 24.996 -0.671 -8.448 1.00 86.00 204 TYR A C 1
ATOM 1670 O O . TYR A 1 204 ? 24.300 -1.001 -7.490 1.00 86.00 204 TYR A O 1
ATOM 1678 N N . LYS A 1 205 ? 26.198 -0.115 -8.313 1.00 83.94 205 LYS A N 1
ATOM 1679 C CA . LYS A 1 205 ? 26.743 0.331 -7.035 1.00 83.94 205 LYS A CA 1
ATOM 1680 C C . LYS A 1 205 ? 26.705 1.860 -7.025 1.00 83.94 205 LYS A C 1
ATOM 1682 O O . LYS A 1 205 ? 27.439 2.458 -7.817 1.00 83.94 205 LYS A O 1
ATOM 1687 N N . PRO A 1 206 ? 25.840 2.505 -6.223 1.00 77.25 206 PRO A N 1
ATOM 1688 C CA . PRO A 1 206 ? 25.908 3.945 -6.041 1.00 77.25 206 PRO A CA 1
ATOM 1689 C C . PRO A 1 206 ? 27.297 4.325 -5.521 1.00 77.25 206 PRO A C 1
ATOM 1691 O O . PRO A 1 206 ? 27.835 3.687 -4.619 1.00 77.25 206 PRO A O 1
ATOM 1694 N N . VAL A 1 207 ? 27.885 5.371 -6.100 1.00 71.69 207 VAL A N 1
ATOM 1695 C CA . VAL A 1 207 ? 29.091 5.988 -5.538 1.00 71.69 207 VAL A CA 1
ATOM 1696 C C . VAL A 1 207 ? 28.720 6.500 -4.151 1.00 71.69 207 VAL A C 1
ATOM 1698 O O . VAL A 1 207 ? 27.734 7.234 -4.051 1.00 71.69 207 VAL A O 1
ATOM 1701 N N . ALA A 1 208 ? 29.475 6.101 -3.121 1.00 58.19 208 ALA A N 1
ATOM 1702 C CA . ALA A 1 208 ? 29.234 6.486 -1.734 1.00 58.19 208 ALA A CA 1
ATOM 1703 C C . ALA A 1 208 ? 28.982 7.999 -1.654 1.00 58.19 208 ALA A C 1
ATOM 1705 O O . ALA A 1 208 ? 29.875 8.818 -1.871 1.00 58.19 208 ALA A O 1
ATOM 1706 N N . CYS A 1 209 ? 27.726 8.372 -1.426 1.00 47.09 209 CYS A N 1
ATOM 1707 C CA . CYS A 1 209 ? 27.373 9.737 -1.083 1.00 47.09 209 CYS A CA 1
ATOM 1708 C C . CYS A 1 209 ? 27.614 9.858 0.419 1.00 47.09 209 CYS A C 1
ATOM 1710 O O . CYS A 1 209 ? 27.327 8.916 1.150 1.00 47.09 209 CYS A O 1
ATOM 1712 N N . ALA A 1 210 ? 28.116 10.999 0.892 1.00 48.31 210 ALA A N 1
ATOM 1713 C CA . ALA A 1 210 ? 28.474 11.215 2.299 1.00 48.31 210 ALA A CA 1
ATOM 1714 C C . ALA A 1 210 ? 27.342 10.914 3.320 1.00 48.31 210 ALA A C 1
ATOM 1716 O O . ALA A 1 210 ? 27.594 10.873 4.518 1.00 48.31 210 ALA A O 1
ATOM 1717 N N . SER A 1 211 ? 26.109 10.689 2.852 1.00 50.44 211 SER A N 1
ATOM 1718 C CA . SER A 1 211 ? 24.916 10.327 3.619 1.00 50.44 211 SER A CA 1
ATOM 1719 C C . SER A 1 211 ? 24.572 8.825 3.664 1.00 50.44 211 SER A C 1
ATOM 1721 O O . SER A 1 211 ? 23.629 8.454 4.364 1.00 50.44 211 SER A O 1
ATOM 1723 N N . SER A 1 212 ? 25.265 7.940 2.935 1.00 51.94 212 SER A N 1
ATOM 1724 C CA . SER A 1 212 ? 24.917 6.509 2.910 1.00 51.94 212 SER A CA 1
ATOM 1725 C C . SER A 1 212 ? 25.477 5.772 4.128 1.00 51.94 212 SER A C 1
ATOM 1727 O O . SER A 1 212 ? 26.694 5.683 4.285 1.00 51.94 212 SER A O 1
ATOM 1729 N N . LYS A 1 213 ? 24.588 5.200 4.952 1.00 55.59 213 LYS A N 1
ATOM 1730 C CA . LYS A 1 213 ? 24.939 4.431 6.160 1.00 55.59 213 LYS A CA 1
ATOM 1731 C C . LYS A 1 213 ? 25.676 3.113 5.875 1.00 55.59 213 LYS A C 1
ATOM 1733 O O . LYS A 1 213 ? 26.349 2.626 6.770 1.00 55.59 213 LYS A O 1
ATOM 1738 N N . ASP A 1 214 ? 25.620 2.601 4.639 1.00 57.16 214 ASP A N 1
ATOM 1739 C CA . ASP A 1 214 ? 26.278 1.352 4.239 1.00 57.16 214 ASP A CA 1
ATOM 1740 C C . ASP A 1 214 ? 27.072 1.501 2.921 1.00 57.16 214 ASP A C 1
ATOM 1742 O O . ASP A 1 214 ? 26.475 1.703 1.859 1.00 57.16 214 ASP A O 1
ATOM 1746 N N . PRO A 1 215 ? 28.410 1.341 2.933 1.00 56.38 215 PRO A N 1
ATOM 1747 C CA . PRO A 1 215 ? 29.264 1.503 1.749 1.00 56.38 215 PRO A CA 1
ATOM 1748 C C . PRO A 1 215 ? 29.166 0.350 0.732 1.00 56.38 215 PRO A C 1
ATOM 1750 O O . PRO A 1 215 ? 29.731 0.444 -0.355 1.00 56.38 215 PRO A O 1
ATOM 1753 N N . ASN A 1 216 ? 28.457 -0.737 1.058 1.00 60.88 216 ASN A N 1
ATOM 1754 C CA . ASN A 1 216 ? 28.326 -1.918 0.196 1.00 60.88 216 ASN A CA 1
ATOM 1755 C C . ASN A 1 216 ? 26.924 -2.077 -0.420 1.00 60.88 216 ASN A C 1
ATOM 1757 O O . ASN A 1 216 ? 26.589 -3.137 -0.956 1.00 60.88 216 ASN A O 1
ATOM 1761 N N . MET A 1 217 ? 26.079 -1.047 -0.333 1.00 72.69 217 MET A N 1
ATOM 1762 C CA . MET A 1 217 ? 24.729 -1.125 -0.879 1.00 72.69 217 MET A CA 1
ATOM 1763 C C . MET A 1 217 ? 24.789 -1.193 -2.409 1.00 72.69 217 MET A C 1
ATOM 1765 O O . MET A 1 217 ? 25.434 -0.373 -3.055 1.00 72.69 217 MET A O 1
ATOM 1769 N N . SER A 1 218 ? 24.133 -2.189 -3.002 1.00 81.31 218 SER A N 1
ATOM 1770 C CA . SER A 1 218 ? 24.061 -2.367 -4.453 1.00 81.31 218 SER A CA 1
ATOM 1771 C C . SER A 1 218 ? 22.638 -2.723 -4.863 1.00 81.31 218 SER A C 1
ATOM 1773 O O . SER A 1 218 ? 21.919 -3.370 -4.104 1.00 81.31 218 SER A O 1
ATOM 1775 N N . ALA A 1 219 ? 22.223 -2.280 -6.048 1.00 86.38 219 ALA A N 1
ATOM 1776 C CA . ALA A 1 219 ? 20.955 -2.666 -6.655 1.00 86.38 219 ALA A CA 1
ATOM 1777 C C . ALA A 1 219 ? 21.215 -3.615 -7.821 1.00 86.38 219 ALA A C 1
ATOM 1779 O O . ALA A 1 219 ? 21.938 -3.280 -8.762 1.00 86.38 219 ALA A O 1
ATOM 1780 N N . ALA A 1 220 ? 20.588 -4.787 -7.777 1.00 89.12 220 ALA A N 1
ATOM 1781 C CA . ALA A 1 220 ? 20.480 -5.651 -8.941 1.00 89.12 220 ALA A CA 1
ATOM 1782 C C . ALA A 1 220 ? 19.348 -5.130 -9.836 1.00 89.12 220 ALA A C 1
ATOM 1784 O O . ALA A 1 220 ? 18.196 -5.051 -9.412 1.00 89.12 220 ALA A O 1
ATOM 1785 N N . VAL A 1 221 ? 19.689 -4.771 -11.069 1.00 92.69 221 VAL A N 1
ATOM 1786 C CA . VAL A 1 221 ? 18.758 -4.345 -12.113 1.00 92.69 221 VAL A CA 1
ATOM 1787 C C . VAL A 1 221 ? 18.630 -5.485 -13.111 1.00 92.69 221 VAL A C 1
ATOM 1789 O O . VAL A 1 221 ? 19.623 -5.904 -13.701 1.00 92.69 221 VAL A O 1
ATOM 1792 N N . THR A 1 222 ? 17.420 -5.992 -13.304 1.00 94.44 222 THR A N 1
ATOM 1793 C CA . THR A 1 222 ? 17.114 -6.966 -14.359 1.00 94.44 222 THR A CA 1
ATOM 1794 C C . THR A 1 222 ? 16.343 -6.245 -15.452 1.00 94.44 222 THR A C 1
ATOM 1796 O O . THR A 1 222 ? 15.317 -5.649 -15.147 1.00 94.44 222 THR A O 1
ATOM 1799 N N . LEU A 1 223 ? 16.832 -6.262 -16.691 1.00 93.69 223 LEU A N 1
ATOM 1800 C CA . LEU A 1 223 ? 16.138 -5.692 -17.850 1.00 93.69 223 LEU A CA 1
ATOM 1801 C C . LEU A 1 223 ? 15.802 -6.788 -18.851 1.00 93.69 223 LEU A C 1
ATOM 1803 O O . LEU A 1 223 ? 16.608 -7.691 -19.056 1.00 93.69 223 LEU A O 1
ATOM 1807 N N . GLY A 1 224 ? 14.650 -6.685 -19.497 1.00 91.88 224 GLY A N 1
ATOM 1808 C CA . GLY A 1 224 ? 14.219 -7.629 -20.518 1.00 91.88 224 GLY A CA 1
ATOM 1809 C C . GLY A 1 224 ? 13.217 -7.009 -21.481 1.00 91.88 224 GLY A C 1
ATOM 1810 O O . GLY A 1 224 ? 12.610 -5.983 -21.168 1.00 91.88 224 GLY A O 1
ATOM 1811 N N . PHE A 1 225 ? 13.025 -7.641 -22.635 1.00 90.62 225 PHE A N 1
ATOM 1812 C CA . PHE A 1 225 ? 11.853 -7.369 -23.464 1.00 90.62 225 PHE A CA 1
ATOM 1813 C C . PHE A 1 225 ? 10.646 -8.073 -22.870 1.00 90.62 225 PHE A C 1
ATOM 1815 O O . PHE A 1 225 ? 10.754 -9.228 -22.487 1.00 90.62 225 PHE A O 1
ATOM 1822 N N . ILE A 1 226 ? 9.491 -7.431 -22.820 1.00 88.81 226 ILE A N 1
ATOM 1823 C CA . ILE A 1 226 ? 8.259 -8.133 -22.478 1.00 88.81 226 ILE A CA 1
ATOM 1824 C C . ILE A 1 226 ? 7.913 -9.167 -23.557 1.00 88.81 226 ILE A C 1
ATOM 1826 O O . ILE A 1 226 ? 8.156 -8.933 -24.743 1.00 88.81 226 ILE A O 1
ATOM 1830 N N . LYS A 1 227 ? 7.336 -10.307 -23.163 1.00 86.38 227 LYS A N 1
ATOM 1831 C CA . LYS A 1 227 ? 6.930 -11.370 -24.098 1.00 86.38 227 LYS A CA 1
ATOM 1832 C C . LYS A 1 227 ? 6.027 -10.875 -25.227 1.00 86.38 227 LYS A C 1
ATOM 1834 O O . LYS A 1 227 ? 6.230 -11.247 -26.379 1.00 86.38 227 LYS A O 1
ATOM 1839 N N . ASP A 1 228 ? 5.131 -9.945 -24.917 1.00 81.75 228 ASP A N 1
ATOM 1840 C CA . ASP A 1 228 ? 4.191 -9.382 -25.888 1.00 81.75 228 ASP A CA 1
ATOM 1841 C C . ASP A 1 228 ? 4.780 -8.213 -26.706 1.00 81.75 228 ASP A C 1
ATOM 1843 O O . ASP A 1 228 ? 4.057 -7.545 -27.446 1.00 81.75 228 ASP A O 1
ATOM 1847 N N . ALA A 1 229 ? 6.087 -7.928 -26.602 1.00 69.88 229 ALA A N 1
ATOM 1848 C CA . ALA A 1 229 ? 6.714 -6.783 -27.277 1.00 69.88 229 ALA A CA 1
ATOM 1849 C C . ALA A 1 229 ? 6.562 -6.836 -28.809 1.00 69.88 229 ALA A C 1
ATOM 1851 O O . ALA A 1 229 ? 6.539 -5.792 -29.464 1.00 69.88 229 ALA A O 1
ATOM 1852 N N . GLY A 1 230 ? 6.420 -8.042 -29.375 1.00 67.06 230 GLY A N 1
ATOM 1853 C CA . GLY A 1 230 ? 6.172 -8.257 -30.803 1.00 67.06 230 GLY A CA 1
ATOM 1854 C C . GLY A 1 230 ? 4.844 -7.677 -31.305 1.00 67.06 230 GLY A C 1
ATOM 1855 O O . GLY A 1 230 ? 4.708 -7.432 -32.499 1.00 67.06 230 GLY A O 1
ATOM 1856 N N . HIS A 1 231 ? 3.896 -7.385 -30.411 1.00 70.25 231 HIS A N 1
ATOM 1857 C CA . HIS A 1 231 ? 2.590 -6.810 -30.748 1.00 70.25 231 HIS A CA 1
ATOM 1858 C C . HIS A 1 231 ? 2.577 -5.270 -30.742 1.00 70.25 231 HIS A C 1
ATOM 1860 O O . HIS A 1 231 ? 1.516 -4.656 -30.826 1.00 70.25 231 HIS A O 1
ATOM 1866 N N . HIS A 1 232 ? 3.747 -4.623 -30.650 1.00 69.12 232 HIS A N 1
ATOM 1867 C CA . HIS A 1 232 ? 3.910 -3.160 -30.673 1.00 69.12 232 HIS A CA 1
ATOM 1868 C C . HIS A 1 232 ? 3.135 -2.391 -29.586 1.00 69.12 232 HIS A C 1
ATOM 1870 O O . HIS A 1 232 ? 2.836 -1.205 -29.751 1.00 69.12 232 HIS A O 1
ATOM 1876 N N . ILE A 1 233 ? 2.859 -3.032 -28.452 1.00 72.62 233 ILE A N 1
ATOM 1877 C CA . ILE A 1 233 ? 2.253 -2.383 -27.287 1.00 72.62 233 ILE A CA 1
ATOM 1878 C C . ILE A 1 233 ? 3.277 -1.406 -26.685 1.00 72.62 233 ILE A C 1
ATOM 1880 O O . ILE A 1 233 ? 4.444 -1.764 -26.507 1.00 72.62 233 ILE A O 1
ATOM 1884 N N . ASP A 1 234 ? 2.872 -0.169 -26.364 1.00 78.00 234 ASP A N 1
ATOM 1885 C CA . ASP A 1 234 ? 3.746 0.834 -25.718 1.00 78.00 234 ASP A CA 1
ATOM 1886 C C . ASP A 1 234 ? 3.952 0.528 -24.222 1.00 78.00 234 ASP A C 1
ATOM 1888 O O . ASP A 1 234 ? 3.639 1.331 -23.344 1.00 78.00 234 ASP A O 1
ATOM 1892 N N . VAL A 1 235 ? 4.463 -0.669 -23.930 1.00 83.75 235 VAL A N 1
ATOM 1893 C CA . VAL A 1 235 ? 4.848 -1.093 -22.584 1.00 83.75 235 VAL A CA 1
ATOM 1894 C C . VAL A 1 235 ? 6.302 -0.741 -22.352 1.00 83.75 235 VAL A C 1
ATOM 1896 O O . VAL A 1 235 ? 7.170 -1.210 -23.077 1.00 83.75 235 VAL A O 1
ATOM 1899 N N . GLN A 1 236 ? 6.607 0.050 -21.332 1.00 89.25 236 GLN A N 1
ATOM 1900 C CA . GLN A 1 236 ? 7.993 0.314 -20.955 1.00 89.25 236 GLN A CA 1
ATOM 1901 C C . GLN A 1 236 ? 8.107 0.857 -19.537 1.00 89.25 236 GLN A C 1
ATOM 1903 O O . GLN A 1 236 ? 7.174 1.461 -19.011 1.00 89.25 236 GLN A O 1
ATOM 1908 N N . GLY A 1 237 ? 9.294 0.703 -18.956 1.00 92.44 237 GLY A N 1
ATOM 1909 C CA . GLY A 1 237 ? 9.669 1.375 -17.717 1.00 92.44 237 GLY A CA 1
ATOM 1910 C C . GLY A 1 237 ? 10.259 0.442 -16.670 1.00 92.44 237 GLY A C 1
ATOM 1911 O O . GLY A 1 237 ? 10.437 -0.756 -16.885 1.00 92.44 237 GLY A O 1
ATOM 1912 N N . PHE A 1 238 ? 10.579 1.021 -15.518 1.00 95.06 238 PHE A N 1
ATOM 1913 C CA . PHE A 1 238 ? 11.225 0.326 -14.411 1.00 95.06 238 PHE A CA 1
ATOM 1914 C C . PHE A 1 238 ? 10.274 0.136 -13.233 1.00 95.06 238 PHE A C 1
ATOM 1916 O O . PHE A 1 238 ? 9.716 1.098 -12.717 1.00 95.06 238 PHE A O 1
ATOM 1923 N N . ASN A 1 239 ? 10.137 -1.096 -12.760 1.00 96.00 239 ASN A N 1
ATOM 1924 C CA . ASN A 1 239 ? 9.486 -1.402 -11.495 1.00 96.00 239 ASN A CA 1
ATOM 1925 C C . ASN A 1 239 ? 10.520 -1.297 -10.378 1.00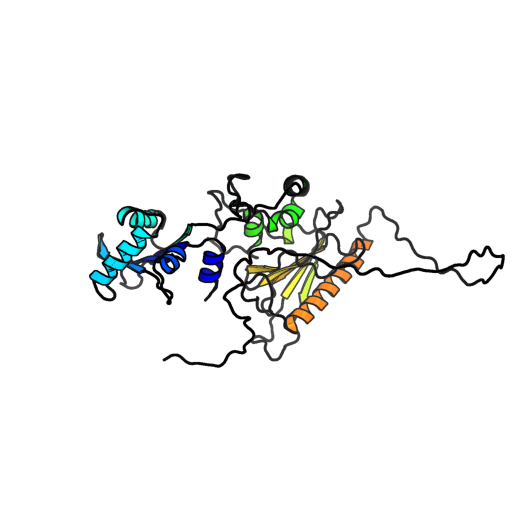 96.00 239 ASN A C 1
ATOM 1927 O O . ASN A 1 239 ? 11.429 -2.128 -10.277 1.00 96.00 239 ASN A O 1
ATOM 1931 N N . VAL A 1 240 ? 10.405 -0.233 -9.583 1.00 96.00 240 VAL A N 1
ATOM 1932 C CA . VAL A 1 240 ? 11.364 0.096 -8.526 1.00 96.00 240 VAL A CA 1
ATOM 1933 C C . VAL A 1 240 ? 10.788 -0.280 -7.171 1.00 96.00 240 VAL A C 1
ATOM 1935 O O . VAL A 1 240 ? 9.781 0.283 -6.732 1.00 96.00 240 VAL A O 1
ATOM 1938 N N . TYR A 1 241 ? 11.461 -1.204 -6.499 1.00 96.00 241 TYR A N 1
ATOM 1939 C CA . TYR A 1 241 ? 11.143 -1.658 -5.153 1.00 96.00 241 TYR A CA 1
ATOM 1940 C C . TYR A 1 241 ? 12.080 -1.015 -4.126 1.00 96.00 241 TYR A C 1
ATOM 1942 O O . TYR A 1 241 ? 13.228 -0.697 -4.431 1.00 96.00 241 TYR A O 1
ATOM 1950 N N . HIS A 1 242 ? 11.604 -0.860 -2.896 1.00 94.06 242 HIS A N 1
ATOM 1951 C CA . HIS A 1 242 ? 12.390 -0.474 -1.729 1.00 94.06 242 HIS A CA 1
ATOM 1952 C C . HIS A 1 242 ? 11.954 -1.347 -0.550 1.00 94.06 242 HIS A C 1
ATOM 1954 O O . HIS A 1 242 ? 10.772 -1.370 -0.204 1.00 94.06 242 HIS A O 1
ATOM 1960 N N . LYS A 1 243 ? 12.892 -2.078 0.059 1.00 92.69 243 LYS A N 1
ATOM 1961 C CA . LYS A 1 243 ? 12.661 -3.015 1.171 1.00 92.69 243 LYS A CA 1
ATOM 1962 C C . LYS A 1 243 ? 11.491 -3.953 0.872 1.00 92.69 243 LYS A C 1
ATOM 1964 O O . LYS A 1 243 ? 10.505 -3.992 1.606 1.00 92.69 243 LYS A O 1
ATOM 1969 N N . ASN A 1 244 ? 11.587 -4.665 -0.251 1.00 94.38 244 ASN A N 1
ATOM 1970 C CA . ASN A 1 244 ? 10.554 -5.572 -0.759 1.00 94.38 244 ASN A CA 1
ATOM 1971 C C . ASN A 1 244 ? 9.199 -4.927 -1.153 1.00 94.38 244 ASN A C 1
ATOM 1973 O O . ASN A 1 244 ? 8.309 -5.656 -1.572 1.00 94.38 244 ASN A O 1
ATOM 1977 N N . ARG A 1 245 ? 9.011 -3.600 -1.079 1.00 95.12 245 ARG A N 1
ATOM 1978 C CA . ARG A 1 245 ? 7.757 -2.906 -1.445 1.00 95.12 245 ARG A CA 1
ATOM 1979 C C . ARG A 1 245 ? 7.906 -2.136 -2.754 1.00 95.12 245 ARG A C 1
ATOM 1981 O O . ARG A 1 245 ? 8.847 -1.364 -2.901 1.00 95.12 245 ARG A O 1
ATOM 1988 N N . LEU A 1 246 ? 6.969 -2.301 -3.683 1.00 95.94 246 LEU A N 1
ATOM 1989 C CA . LEU A 1 246 ? 6.911 -1.521 -4.920 1.00 95.94 246 LEU A CA 1
ATOM 1990 C C . LEU A 1 246 ? 6.664 -0.046 -4.587 1.00 95.94 246 LEU A C 1
ATOM 1992 O O . LEU A 1 246 ? 5.693 0.256 -3.897 1.00 95.94 246 LEU A O 1
ATOM 1996 N N . ILE A 1 247 ? 7.528 0.849 -5.064 1.00 95.50 247 ILE A N 1
ATOM 1997 C CA . ILE A 1 247 ? 7.400 2.304 -4.874 1.00 95.50 247 ILE A CA 1
ATOM 1998 C C . ILE A 1 247 ? 6.930 2.963 -6.165 1.00 95.50 247 ILE A C 1
ATOM 2000 O O . ILE A 1 247 ? 5.954 3.703 -6.169 1.00 95.50 247 ILE A O 1
ATOM 2004 N N . ARG A 1 248 ? 7.599 2.661 -7.282 1.00 94.06 248 ARG A N 1
ATOM 2005 C CA . ARG A 1 248 ? 7.257 3.203 -8.600 1.00 94.06 248 ARG A CA 1
ATOM 2006 C C . ARG A 1 248 ? 7.011 2.053 -9.586 1.00 94.06 248 ARG A C 1
ATOM 2008 O O . ARG A 1 248 ? 7.986 1.428 -10.011 1.00 94.06 248 ARG A O 1
ATOM 2015 N N . PRO A 1 249 ? 5.745 1.753 -9.938 1.00 93.56 249 PRO A N 1
ATOM 2016 C CA . PRO A 1 249 ? 5.419 0.827 -11.020 1.00 93.56 249 PRO A CA 1
ATOM 2017 C C . PRO A 1 249 ? 5.750 1.451 -12.378 1.00 93.56 249 PRO A C 1
ATOM 2019 O O . PRO A 1 249 ? 5.439 2.619 -12.609 1.00 93.56 249 PRO A O 1
ATOM 2022 N N . PHE A 1 250 ? 6.359 0.664 -13.269 1.00 93.00 250 PHE A N 1
ATOM 2023 C CA . PHE A 1 250 ? 6.597 1.007 -14.680 1.00 93.00 250 PHE A CA 1
ATOM 2024 C C . PHE A 1 250 ? 7.096 2.442 -14.914 1.00 93.00 250 PHE A C 1
ATOM 2026 O O . PHE A 1 250 ? 6.601 3.184 -15.763 1.00 93.00 250 PHE A O 1
ATOM 2033 N N . TRP A 1 251 ? 8.096 2.849 -14.135 1.00 93.38 251 TRP A N 1
ATOM 2034 C CA . TRP A 1 251 ? 8.660 4.186 -14.179 1.00 93.38 251 TRP A CA 1
ATOM 2035 C C . TRP A 1 251 ? 9.343 4.449 -15.519 1.00 93.38 251 TRP A C 1
ATOM 2037 O O . TRP A 1 251 ? 10.422 3.921 -15.813 1.00 93.38 251 TRP A O 1
ATOM 2047 N N . ARG A 1 252 ? 8.691 5.262 -16.347 1.00 91.62 252 ARG A N 1
ATOM 2048 C CA . ARG A 1 252 ? 9.175 5.635 -17.672 1.00 91.62 252 ARG A CA 1
ATOM 2049 C C . ARG A 1 252 ? 10.205 6.758 -17.554 1.00 91.62 252 ARG A C 1
ATOM 2051 O O . ARG A 1 252 ? 9.860 7.905 -17.287 1.00 91.62 252 ARG A O 1
ATOM 2058 N N . LEU A 1 253 ? 11.475 6.400 -17.740 1.00 88.81 253 LEU A N 1
ATOM 2059 C CA . LEU A 1 253 ? 12.618 7.317 -17.649 1.00 88.81 253 LEU A CA 1
ATOM 2060 C C . LEU A 1 253 ? 13.108 7.803 -19.014 1.00 88.81 253 LEU A C 1
ATOM 2062 O O . LEU A 1 253 ? 13.606 8.920 -19.143 1.00 88.81 253 LEU A O 1
ATOM 2066 N N . TRP A 1 254 ? 12.979 6.965 -20.040 1.00 85.31 254 TRP A N 1
ATOM 2067 C CA . TRP A 1 254 ? 13.365 7.305 -21.399 1.00 85.31 254 TRP A CA 1
ATOM 2068 C C . TRP A 1 254 ? 12.124 7.574 -22.247 1.00 85.31 254 TRP A C 1
ATOM 2070 O O . TRP A 1 254 ? 11.345 6.677 -22.546 1.00 85.31 254 TRP A O 1
ATOM 2080 N N . ASN A 1 255 ? 11.962 8.830 -22.655 1.00 80.88 255 ASN A N 1
ATOM 2081 C CA . ASN A 1 255 ? 10.910 9.253 -23.570 1.00 80.88 255 ASN A CA 1
ATOM 2082 C C . ASN A 1 255 ? 11.528 9.537 -24.938 1.00 80.88 255 ASN A C 1
ATOM 2084 O O . ASN A 1 255 ? 11.970 10.651 -25.210 1.00 80.88 255 ASN A O 1
ATOM 2088 N N . ALA A 1 256 ? 11.628 8.510 -25.781 1.00 75.81 256 ALA A N 1
ATOM 2089 C CA . ALA A 1 256 ? 11.969 8.702 -27.184 1.00 75.81 256 ALA A CA 1
ATOM 2090 C C . ALA A 1 256 ? 10.726 9.127 -27.978 1.00 75.81 256 ALA A C 1
ATOM 2092 O O . ALA A 1 256 ? 9.636 8.609 -27.745 1.00 75.81 256 ALA A O 1
ATOM 2093 N N . SER A 1 257 ? 10.896 10.019 -28.957 1.00 69.44 257 SER A N 1
ATOM 2094 C CA . SER A 1 257 ? 9.819 10.407 -29.883 1.00 69.44 257 SER A CA 1
ATOM 2095 C C . SER A 1 257 ? 9.438 9.290 -30.872 1.00 69.44 257 SER A C 1
ATOM 2097 O O . SER A 1 257 ? 8.428 9.401 -31.557 1.00 69.44 257 SER A O 1
ATOM 2099 N N . GLY A 1 258 ? 10.252 8.231 -30.972 1.00 73.50 258 GLY A N 1
ATOM 2100 C CA . GLY A 1 258 ? 10.039 7.079 -31.854 1.00 73.50 258 GLY A CA 1
ATOM 2101 C C . GLY A 1 258 ? 9.594 5.810 -31.118 1.00 73.50 258 GLY A C 1
ATOM 2102 O O . GLY A 1 258 ? 9.051 5.852 -30.016 1.00 73.50 258 GLY A O 1
ATOM 2103 N N . SER A 1 259 ? 9.845 4.650 -31.729 1.00 76.94 259 SER A N 1
ATOM 2104 C CA . SER A 1 259 ? 9.611 3.330 -31.121 1.00 76.94 259 SER A CA 1
ATOM 2105 C C . SER A 1 259 ? 10.744 2.867 -30.201 1.00 76.94 259 SER A C 1
ATOM 2107 O O . SER A 1 259 ? 10.715 1.740 -29.710 1.00 76.94 259 SER A O 1
ATOM 2109 N N . ASP A 1 260 ? 11.758 3.703 -29.992 1.00 81.00 260 ASP A N 1
ATOM 2110 C CA . ASP A 1 260 ? 12.931 3.338 -29.213 1.00 81.00 260 ASP A CA 1
ATOM 2111 C C . ASP A 1 260 ? 12.589 3.140 -27.731 1.00 81.00 260 ASP A C 1
ATOM 2113 O O . ASP A 1 260 ? 11.922 3.969 -27.114 1.00 81.00 260 ASP A O 1
ATOM 2117 N N . GLY A 1 261 ? 13.048 2.021 -27.168 1.00 78.81 261 GLY A N 1
ATOM 2118 C CA . GLY A 1 261 ? 12.805 1.625 -25.780 1.00 78.81 261 GLY A CA 1
ATOM 2119 C C . GLY A 1 261 ? 11.478 0.902 -25.523 1.00 78.81 261 GLY A C 1
ATOM 2120 O O . GLY A 1 261 ? 11.279 0.420 -24.406 1.00 78.81 261 GLY A O 1
ATOM 2121 N N . ARG A 1 262 ? 10.594 0.782 -26.527 1.00 85.44 262 ARG A N 1
ATOM 2122 C CA . ARG A 1 262 ? 9.280 0.129 -26.382 1.00 85.44 262 ARG A CA 1
ATOM 2123 C C . ARG A 1 262 ? 9.397 -1.372 -26.161 1.00 85.44 262 ARG A C 1
ATOM 2125 O O . ARG A 1 262 ? 9.974 -2.086 -26.961 1.00 85.44 262 ARG A O 1
ATOM 2132 N N . GLY A 1 263 ? 8.774 -1.875 -25.117 1.00 86.25 263 GLY A N 1
ATOM 2133 C CA . GLY A 1 263 ? 8.813 -3.278 -24.727 1.00 86.25 263 GLY A CA 1
ATOM 2134 C C . GLY A 1 263 ? 9.912 -3.587 -23.717 1.00 86.25 263 GLY A C 1
ATOM 2135 O O . GLY A 1 263 ? 9.931 -4.698 -23.201 1.00 86.25 263 GLY A O 1
ATOM 2136 N N . VAL A 1 264 ? 10.805 -2.644 -23.384 1.00 90.94 264 VAL A N 1
ATOM 2137 C CA . VAL A 1 264 ? 11.816 -2.875 -22.340 1.00 90.94 264 VAL A CA 1
ATOM 2138 C C . VAL A 1 264 ? 11.220 -2.610 -20.968 1.00 90.94 264 VAL A C 1
ATOM 2140 O O . VAL A 1 264 ? 10.863 -1.474 -20.638 1.00 90.94 264 VAL A O 1
ATOM 2143 N N . ILE A 1 265 ? 11.190 -3.652 -20.145 1.00 94.25 265 ILE A N 1
ATOM 2144 C CA . ILE A 1 265 ? 10.847 -3.561 -18.730 1.00 94.25 265 ILE A CA 1
ATOM 2145 C C . ILE A 1 265 ? 12.097 -3.830 -17.903 1.00 94.25 265 ILE A C 1
ATOM 2147 O O . ILE A 1 265 ? 12.847 -4.776 -18.147 1.00 94.25 265 ILE A O 1
ATOM 2151 N N . GLY A 1 266 ? 12.306 -2.984 -16.900 1.00 94.62 266 GLY A N 1
ATOM 2152 C CA . GLY A 1 266 ? 13.308 -3.195 -15.870 1.00 94.62 266 GLY A CA 1
ATOM 2153 C C . GLY A 1 266 ? 12.676 -3.481 -14.513 1.00 94.62 266 GLY A C 1
ATOM 2154 O O . GLY A 1 266 ? 11.613 -2.962 -14.185 1.00 94.62 266 GLY A O 1
ATOM 2155 N N . VAL A 1 267 ? 13.352 -4.276 -13.696 1.00 96.31 267 VAL A N 1
ATOM 2156 C CA . VAL A 1 267 ? 12.990 -4.542 -12.301 1.00 96.31 267 VAL A CA 1
ATOM 2157 C C . VAL A 1 267 ? 14.228 -4.318 -11.443 1.00 96.31 267 VAL A C 1
ATOM 2159 O O . VAL A 1 267 ? 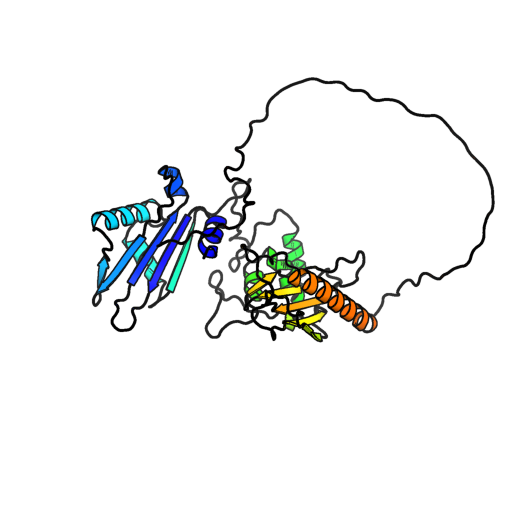15.294 -4.861 -11.745 1.00 96.31 267 VAL A O 1
ATOM 2162 N N . LEU A 1 268 ? 14.101 -3.525 -10.379 1.00 95.50 268 LEU A N 1
ATOM 2163 C CA . LEU A 1 268 ? 15.181 -3.313 -9.417 1.00 95.50 268 LEU A CA 1
ATOM 2164 C C . LEU A 1 268 ? 14.669 -3.078 -8.000 1.00 95.50 268 LEU A C 1
ATOM 2166 O O . LEU A 1 268 ? 13.583 -2.545 -7.798 1.00 95.50 268 LEU A O 1
ATOM 2170 N N . GLU A 1 269 ? 15.507 -3.414 -7.025 1.00 94.19 269 GLU A N 1
ATOM 2171 C CA . GLU A 1 269 ? 15.332 -3.019 -5.630 1.00 94.19 269 GLU A CA 1
ATOM 2172 C C . GLU A 1 269 ? 16.403 -1.982 -5.262 1.00 94.19 269 GLU A C 1
ATOM 2174 O O . GLU A 1 269 ? 17.601 -2.268 -5.297 1.00 94.19 269 GLU A O 1
ATOM 2179 N N . ALA A 1 270 ? 15.971 -0.760 -4.956 1.00 91.62 270 ALA A N 1
ATOM 2180 C CA . ALA A 1 270 ? 16.821 0.400 -4.720 1.00 91.62 270 ALA A CA 1
ATOM 2181 C C . ALA A 1 270 ? 16.707 0.858 -3.257 1.00 91.62 270 ALA A C 1
ATOM 2183 O O . ALA A 1 270 ? 16.039 1.834 -2.923 1.00 91.62 270 ALA A O 1
ATOM 2184 N N . ASN A 1 271 ? 17.390 0.142 -2.366 1.00 90.50 271 ASN A N 1
ATOM 2185 C CA . ASN A 1 271 ? 17.316 0.391 -0.922 1.00 90.50 271 ASN A CA 1
ATOM 2186 C C . ASN A 1 271 ? 18.117 1.623 -0.453 1.00 90.50 271 ASN A C 1
ATOM 2188 O O . ASN A 1 271 ? 17.961 2.037 0.690 1.00 90.50 271 ASN A O 1
ATOM 2192 N N . PHE A 1 272 ? 18.938 2.219 -1.327 1.00 87.31 272 PHE A N 1
ATOM 2193 C CA . PHE A 1 272 ? 19.741 3.423 -1.046 1.00 87.31 272 PHE A CA 1
ATOM 2194 C C . PHE A 1 272 ? 19.017 4.741 -1.361 1.00 87.31 272 PHE A C 1
ATOM 2196 O O . PHE A 1 272 ? 19.569 5.808 -1.101 1.00 87.31 272 PHE A O 1
ATOM 2203 N N . VAL A 1 273 ? 17.829 4.690 -1.974 1.00 88.50 273 VAL A N 1
ATOM 2204 C CA . VAL A 1 273 ? 16.967 5.862 -2.186 1.00 88.50 273 VAL A CA 1
ATOM 2205 C C . VAL A 1 273 ? 15.776 5.773 -1.246 1.00 88.50 273 VAL A C 1
ATOM 2207 O O . VAL A 1 273 ? 15.129 4.729 -1.161 1.00 88.50 273 VAL A O 1
ATOM 2210 N N . GLU A 1 274 ? 15.492 6.863 -0.543 1.00 88.06 274 GLU A N 1
ATOM 2211 C CA . GLU A 1 274 ? 14.369 6.918 0.387 1.00 88.06 274 GLU A CA 1
ATOM 2212 C C . GLU A 1 274 ? 13.067 7.260 -0.359 1.00 88.06 274 GLU A C 1
ATOM 2214 O O . GLU A 1 274 ? 13.049 8.168 -1.204 1.00 88.06 274 GLU A O 1
ATOM 2219 N N . PRO A 1 275 ? 11.973 6.517 -0.104 1.00 90.69 275 PRO A N 1
ATOM 2220 C CA . PRO A 1 275 ? 10.658 6.858 -0.624 1.00 90.69 275 PRO A CA 1
ATOM 2221 C C . PRO A 1 275 ? 10.169 8.207 -0.087 1.00 90.69 275 PRO A C 1
ATOM 2223 O O . PRO A 1 275 ? 10.428 8.558 1.060 1.00 90.69 275 PRO A O 1
ATOM 2226 N N . ALA A 1 276 ? 9.386 8.918 -0.894 1.00 89.69 276 ALA A N 1
ATOM 2227 C CA . ALA A 1 276 ? 8.641 10.088 -0.449 1.00 89.69 276 ALA A CA 1
ATOM 2228 C C . ALA A 1 276 ? 7.579 9.703 0.602 1.00 89.69 276 ALA A C 1
ATOM 2230 O O . ALA A 1 276 ? 7.276 8.524 0.810 1.00 89.69 276 ALA A O 1
ATOM 2231 N N . HIS A 1 277 ? 6.982 10.705 1.254 1.00 84.12 277 HIS A N 1
ATOM 2232 C CA . HIS A 1 277 ? 6.011 10.508 2.342 1.00 84.12 277 HIS A CA 1
ATOM 2233 C C . HIS A 1 277 ? 4.824 9.606 1.959 1.00 84.12 277 HIS A C 1
ATOM 2235 O O . HIS A 1 277 ? 4.442 8.730 2.737 1.00 84.12 277 HIS A O 1
ATOM 2241 N N . ASP A 1 278 ? 4.317 9.752 0.733 1.00 84.62 278 ASP A N 1
ATOM 2242 C CA . ASP A 1 278 ? 3.220 8.957 0.163 1.00 84.62 278 ASP A CA 1
ATOM 2243 C C . ASP A 1 278 ? 3.630 7.531 -0.259 1.00 84.62 278 ASP A C 1
ATOM 2245 O O . ASP A 1 278 ? 2.779 6.695 -0.569 1.00 84.62 278 ASP A O 1
ATOM 2249 N N . LYS A 1 279 ? 4.938 7.241 -0.274 1.00 88.75 279 LYS A N 1
ATOM 2250 C CA . LYS A 1 279 ? 5.555 6.006 -0.783 1.00 88.75 279 LYS A CA 1
ATOM 2251 C C . LYS A 1 279 ? 5.164 5.650 -2.220 1.00 88.75 279 LYS A C 1
ATOM 2253 O O . LYS A 1 279 ? 5.290 4.491 -2.612 1.00 88.75 279 LYS A O 1
ATOM 2258 N N . GLN A 1 280 ? 4.720 6.629 -3.003 1.00 86.19 280 GLN A N 1
ATOM 2259 C CA . GLN A 1 280 ? 4.466 6.473 -4.433 1.00 86.19 280 GLN A CA 1
ATOM 2260 C C . GLN A 1 280 ? 5.631 6.998 -5.263 1.00 86.19 280 GLN A C 1
ATOM 2262 O O . GLN A 1 280 ? 5.700 6.700 -6.448 1.00 86.19 280 GLN A O 1
ATOM 2267 N N . GLY A 1 281 ? 6.555 7.760 -4.674 1.00 88.94 281 GLY A N 1
ATOM 2268 C CA . GLY A 1 281 ? 7.773 8.247 -5.317 1.00 88.94 281 GLY A CA 1
ATOM 2269 C C . GLY A 1 281 ? 8.997 8.178 -4.417 1.00 88.94 281 GLY A C 1
ATOM 2270 O O . GLY A 1 281 ? 8.961 7.587 -3.343 1.00 88.94 281 GLY A O 1
ATOM 2271 N N . PHE A 1 282 ? 10.083 8.798 -4.868 1.00 89.38 282 PHE A N 1
ATOM 2272 C CA . PHE A 1 282 ? 11.326 8.933 -4.113 1.00 89.38 282 PHE A CA 1
ATOM 2273 C C . PHE A 1 282 ? 11.601 10.402 -3.818 1.00 89.38 282 PHE A C 1
ATOM 2275 O O . PHE A 1 282 ? 11.196 11.282 -4.585 1.00 89.38 282 PHE A O 1
ATOM 2282 N N . GLU A 1 283 ? 12.316 10.659 -2.729 1.00 89.44 283 GLU A N 1
ATOM 2283 C CA . GLU A 1 283 ? 12.826 11.992 -2.433 1.00 89.44 283 GLU A CA 1
ATOM 2284 C C . GLU A 1 283 ? 13.805 12.447 -3.522 1.00 89.44 283 GLU A C 1
ATOM 2286 O O . GLU A 1 283 ? 14.665 11.685 -3.983 1.00 89.44 283 GLU A O 1
ATOM 2291 N N . ARG A 1 284 ? 13.691 13.714 -3.936 1.00 88.94 284 ARG A N 1
ATOM 2292 C CA . ARG A 1 284 ? 14.556 14.300 -4.967 1.00 88.94 284 ARG A CA 1
ATOM 2293 C C . ARG A 1 284 ? 15.960 14.520 -4.412 1.00 88.94 284 ARG A C 1
ATOM 2295 O O . ARG A 1 284 ? 16.288 15.581 -3.893 1.00 88.94 284 ARG A O 1
ATOM 2302 N N . THR A 1 285 ? 16.791 13.496 -4.546 1.00 89.06 285 THR A N 1
ATOM 2303 C CA . THR A 1 285 ? 18.182 13.484 -4.089 1.00 89.06 285 THR A CA 1
ATOM 2304 C C . THR A 1 285 ? 19.142 13.316 -5.262 1.00 89.06 285 THR A C 1
ATOM 2306 O O . THR A 1 285 ? 18.793 12.788 -6.318 1.00 89.06 285 THR A O 1
ATOM 2309 N N . THR A 1 286 ? 20.404 13.699 -5.067 1.00 87.19 286 THR A N 1
ATOM 2310 C CA . THR A 1 286 ? 21.467 13.456 -6.059 1.00 87.19 286 THR A CA 1
ATOM 2311 C C . THR A 1 286 ? 21.671 11.963 -6.335 1.00 87.19 286 THR A C 1
ATOM 2313 O O . THR A 1 286 ? 22.011 11.582 -7.455 1.00 87.19 286 THR A O 1
ATOM 2316 N N . ALA A 1 287 ? 21.430 11.104 -5.338 1.00 86.94 287 ALA A N 1
ATOM 2317 C CA . ALA A 1 287 ? 21.452 9.653 -5.490 1.00 86.94 287 ALA A CA 1
ATOM 2318 C C . ALA A 1 287 ? 20.364 9.163 -6.459 1.00 86.94 287 ALA A C 1
ATOM 2320 O O . ALA A 1 287 ? 20.660 8.337 -7.327 1.00 86.94 287 ALA A O 1
ATOM 2321 N N . LEU A 1 288 ? 19.147 9.713 -6.362 1.00 89.56 288 LEU A N 1
ATOM 2322 C CA . LEU A 1 288 ? 18.053 9.418 -7.287 1.00 89.56 288 LEU A CA 1
ATOM 2323 C C . LEU A 1 288 ? 18.399 9.861 -8.713 1.00 89.56 288 LEU A C 1
ATOM 2325 O O . LEU A 1 288 ? 18.329 9.044 -9.625 1.00 89.56 288 LEU A O 1
ATOM 2329 N N . SER A 1 289 ? 18.872 11.094 -8.911 1.00 90.12 289 SER A N 1
ATOM 2330 C CA . SER A 1 289 ? 19.238 11.584 -10.253 1.00 90.12 289 SER A CA 1
ATOM 2331 C C . SER A 1 289 ? 20.363 10.764 -10.901 1.00 90.12 289 SER A C 1
ATOM 2333 O O . SER A 1 289 ? 20.351 10.511 -12.106 1.00 90.12 289 SER A O 1
ATOM 2335 N N . ARG A 1 290 ? 21.337 10.289 -10.110 1.00 90.88 290 ARG A N 1
ATOM 2336 C CA . ARG A 1 290 ? 22.385 9.372 -10.598 1.00 90.88 290 ARG A CA 1
ATOM 2337 C C . ARG A 1 290 ? 21.814 8.009 -10.990 1.00 90.88 290 ARG A C 1
ATOM 2339 O O . ARG A 1 290 ? 22.227 7.452 -12.008 1.00 90.88 290 ARG A O 1
ATOM 2346 N N . LEU A 1 291 ? 20.876 7.482 -10.201 1.00 91.19 291 LEU A N 1
ATOM 2347 C CA . LEU A 1 291 ? 20.167 6.247 -10.528 1.00 91.19 291 LEU A CA 1
ATOM 2348 C C . LEU A 1 291 ? 19.372 6.404 -11.831 1.00 91.19 291 LEU A C 1
ATOM 2350 O O . LEU A 1 291 ? 19.517 5.567 -12.715 1.00 91.19 291 LEU A O 1
ATOM 2354 N N . GLU A 1 292 ? 18.612 7.488 -11.994 1.00 93.19 292 GLU A N 1
ATOM 2355 C CA . GLU A 1 292 ? 17.863 7.799 -13.221 1.00 93.19 292 GLU A CA 1
ATOM 2356 C C . GLU A 1 292 ? 18.773 7.798 -14.453 1.00 93.19 292 GLU A C 1
ATOM 2358 O O . GLU A 1 292 ? 18.530 7.060 -15.411 1.00 93.19 292 GLU A O 1
ATOM 2363 N N . ALA A 1 293 ? 19.873 8.557 -14.401 1.00 93.00 293 ALA A N 1
ATOM 2364 C CA . ALA A 1 293 ? 20.842 8.621 -15.491 1.00 93.00 293 ALA A CA 1
ATOM 2365 C C . ALA A 1 293 ? 21.420 7.235 -15.827 1.00 93.00 293 ALA A C 1
ATOM 2367 O O . ALA A 1 293 ? 21.564 6.877 -17.002 1.00 93.00 293 ALA A O 1
ATOM 2368 N N . ARG A 1 294 ? 21.711 6.421 -14.802 1.00 92.75 294 ARG A N 1
ATOM 2369 C CA . ARG A 1 294 ? 22.207 5.056 -14.997 1.00 92.75 294 ARG A CA 1
ATOM 2370 C C . ARG A 1 294 ? 21.158 4.143 -15.625 1.00 92.75 294 ARG A C 1
ATOM 2372 O O . ARG A 1 294 ? 21.509 3.386 -16.528 1.00 92.75 294 ARG A O 1
ATOM 2379 N N . LEU A 1 295 ? 19.907 4.198 -15.175 1.00 93.75 295 LEU A N 1
ATOM 2380 C CA . LEU A 1 295 ? 18.819 3.377 -15.710 1.00 93.75 295 LEU A CA 1
ATOM 2381 C C . LEU A 1 295 ? 18.526 3.721 -17.171 1.00 93.75 295 LEU A C 1
ATOM 2383 O O . LEU A 1 295 ? 18.408 2.809 -17.986 1.00 93.75 295 LEU A O 1
ATOM 2387 N N . ILE A 1 296 ? 18.529 5.008 -17.532 1.00 93.69 296 ILE A N 1
ATOM 2388 C CA . ILE A 1 296 ? 18.409 5.450 -18.931 1.00 93.69 296 ILE A CA 1
ATOM 2389 C C . ILE A 1 296 ? 19.551 4.874 -19.776 1.00 93.69 296 ILE A C 1
ATOM 2391 O O . ILE A 1 296 ? 19.318 4.359 -20.870 1.00 93.69 296 ILE A O 1
ATOM 2395 N N . HIS A 1 297 ? 20.791 4.940 -19.281 1.00 93.06 297 HIS A N 1
ATOM 2396 C CA . HIS A 1 297 ? 21.946 4.388 -19.988 1.00 93.06 297 HIS A CA 1
ATOM 2397 C C . HIS A 1 297 ? 21.847 2.865 -20.171 1.00 93.06 297 HIS A C 1
ATOM 2399 O O . HIS A 1 297 ? 22.112 2.370 -21.268 1.00 93.06 297 HIS A O 1
ATOM 2405 N N . LEU A 1 298 ? 21.431 2.128 -19.135 1.00 92.31 298 LEU A N 1
ATOM 2406 C CA . LEU A 1 298 ? 21.207 0.682 -19.216 1.00 92.31 298 LEU A CA 1
ATOM 2407 C C . LEU A 1 298 ? 20.098 0.342 -20.219 1.00 92.31 298 LEU A C 1
ATOM 2409 O O . LEU A 1 298 ? 20.311 -0.506 -21.079 1.00 92.31 298 LEU A O 1
ATOM 2413 N N . GLN A 1 299 ? 18.960 1.041 -20.163 1.00 92.19 299 GLN A N 1
ATOM 2414 C CA . GLN A 1 299 ? 17.834 0.815 -21.073 1.00 92.19 299 GLN A CA 1
ATOM 2415 C C . GLN A 1 299 ? 18.230 1.058 -22.532 1.00 92.19 299 GLN A C 1
ATOM 2417 O O . GLN A 1 299 ? 17.951 0.224 -23.389 1.00 92.19 299 GLN A O 1
ATOM 2422 N N . LYS A 1 300 ? 18.924 2.170 -22.815 1.00 91.94 300 LYS A N 1
ATOM 2423 C CA . LYS A 1 300 ? 19.420 2.487 -24.163 1.00 91.94 300 LYS A CA 1
ATOM 2424 C C . LYS A 1 300 ? 20.403 1.434 -24.659 1.00 91.94 300 LYS A C 1
ATOM 2426 O O . LYS A 1 300 ? 20.262 0.958 -25.779 1.00 91.94 300 LYS A O 1
ATOM 2431 N N . THR A 1 301 ? 21.381 1.066 -23.832 1.00 91.50 301 THR A N 1
ATOM 2432 C CA . THR A 1 301 ? 22.404 0.077 -24.201 1.00 91.50 301 THR A CA 1
ATOM 2433 C C . THR A 1 301 ? 21.764 -1.273 -24.520 1.00 91.50 301 THR A C 1
ATOM 2435 O O . THR A 1 301 ? 22.025 -1.822 -25.586 1.00 91.50 301 THR A O 1
ATOM 2438 N N . TYR A 1 302 ? 20.868 -1.744 -23.646 1.00 90.88 302 TYR A N 1
ATOM 2439 C CA . TYR A 1 302 ? 20.105 -2.981 -23.827 1.00 90.88 302 TYR A CA 1
ATOM 2440 C C . TYR A 1 302 ? 19.250 -2.952 -25.101 1.00 90.88 302 TYR A C 1
ATOM 2442 O O . TYR A 1 302 ? 19.271 -3.893 -25.892 1.00 90.88 302 TYR A O 1
ATOM 2450 N N . TRP A 1 303 ? 18.516 -1.855 -25.324 1.00 89.31 303 TRP A N 1
ATOM 2451 C CA . TRP A 1 303 ? 17.699 -1.680 -26.522 1.00 89.31 303 TRP A CA 1
ATOM 2452 C C . TRP A 1 303 ? 18.550 -1.746 -27.786 1.00 89.31 303 TRP A C 1
ATOM 2454 O O . TRP A 1 303 ? 18.281 -2.549 -28.669 1.00 89.31 303 TRP A O 1
ATOM 2464 N N . PHE A 1 304 ? 19.612 -0.946 -27.884 1.00 88.06 304 PHE A N 1
ATOM 2465 C CA . PHE A 1 304 ? 20.416 -0.900 -29.104 1.00 88.06 304 PHE A CA 1
ATOM 2466 C C . PHE A 1 304 ? 21.170 -2.204 -29.383 1.00 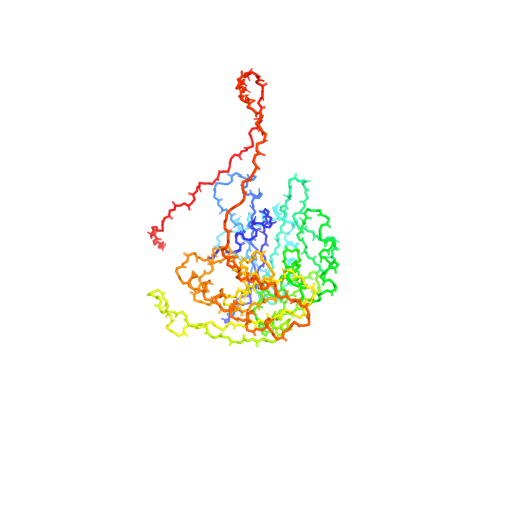88.06 304 PHE A C 1
ATOM 2468 O O . PHE A 1 304 ? 21.312 -2.547 -30.555 1.00 88.06 304 PHE A O 1
ATOM 2475 N N . SER A 1 305 ? 21.618 -2.933 -28.355 1.00 86.12 305 SER A N 1
ATOM 2476 C CA . SER A 1 305 ? 22.317 -4.211 -28.545 1.00 86.12 305 SER A CA 1
ATOM 2477 C C . SER A 1 305 ? 21.390 -5.338 -29.002 1.00 86.12 305 SER A C 1
ATOM 2479 O O . SER A 1 305 ? 21.808 -6.209 -29.758 1.00 86.12 305 SER A O 1
ATOM 2481 N N . ASN A 1 306 ? 20.135 -5.333 -28.545 1.00 81.44 306 ASN A N 1
ATOM 2482 C CA . ASN A 1 306 ? 19.221 -6.460 -28.740 1.00 81.44 306 ASN A CA 1
ATOM 2483 C C . ASN A 1 306 ? 18.182 -6.196 -29.844 1.00 81.44 306 ASN A C 1
ATOM 2485 O O . ASN A 1 306 ? 17.744 -7.134 -30.509 1.00 81.44 306 ASN A O 1
ATOM 2489 N N . SER A 1 307 ? 17.851 -4.932 -30.132 1.00 67.56 307 SER A N 1
ATOM 2490 C CA . SER A 1 307 ? 16.954 -4.553 -31.238 1.00 67.56 307 SER A CA 1
ATOM 2491 C C . SER A 1 307 ? 17.554 -4.805 -32.623 1.00 67.56 307 SER A C 1
ATOM 2493 O O . SER A 1 307 ? 16.829 -4.780 -33.612 1.00 67.56 307 SER A O 1
ATOM 2495 N N . THR A 1 308 ? 18.864 -5.049 -32.732 1.00 54.91 308 THR A N 1
ATOM 2496 C CA . THR A 1 308 ? 19.505 -5.477 -33.988 1.00 54.91 308 THR A CA 1
ATOM 2497 C C . THR A 1 308 ? 19.395 -6.978 -34.245 1.00 54.91 308 THR A C 1
ATOM 2499 O O . THR A 1 308 ? 19.577 -7.393 -35.383 1.00 54.91 308 THR A O 1
ATOM 2502 N N . HIS A 1 309 ? 19.094 -7.784 -33.222 1.00 47.25 309 HIS A N 1
ATOM 2503 C CA . HIS A 1 309 ? 18.965 -9.239 -33.340 1.00 47.25 309 HIS A CA 1
ATOM 2504 C C . HIS A 1 309 ? 17.510 -9.721 -33.472 1.00 47.25 309 HIS A C 1
ATOM 2506 O O . HIS A 1 309 ? 17.298 -10.818 -33.975 1.00 47.25 309 HIS A O 1
ATOM 2512 N N . ASN A 1 310 ? 16.519 -8.905 -33.084 1.00 44.53 310 ASN A N 1
ATOM 2513 C CA . ASN A 1 310 ? 15.099 -9.292 -33.035 1.00 44.53 310 ASN A CA 1
ATOM 2514 C C . ASN A 1 310 ? 14.201 -8.680 -34.127 1.00 44.53 310 ASN A C 1
ATOM 2516 O O . ASN A 1 310 ? 12.978 -8.700 -34.007 1.00 44.53 310 ASN A O 1
ATOM 2520 N N . THR A 1 311 ? 14.761 -8.155 -35.218 1.00 37.16 311 THR A N 1
ATOM 2521 C CA . THR A 1 311 ? 13.960 -7.685 -36.356 1.00 37.16 311 THR A CA 1
ATOM 2522 C C . THR A 1 311 ? 13.826 -8.755 -37.439 1.00 37.16 311 THR A C 1
ATOM 2524 O O . THR A 1 311 ? 14.520 -8.732 -38.454 1.00 37.16 311 THR A O 1
ATOM 2527 N N . THR A 1 312 ? 12.806 -9.605 -37.318 1.00 35.25 312 THR A N 1
ATOM 2528 C CA . THR A 1 312 ? 11.959 -9.840 -38.495 1.00 35.25 312 THR A CA 1
ATOM 2529 C C . THR A 1 312 ? 11.282 -8.510 -38.839 1.00 35.25 312 THR A C 1
ATOM 2531 O O . THR A 1 312 ? 10.298 -8.117 -38.227 1.00 35.25 312 THR A O 1
ATOM 2534 N N . SER A 1 313 ? 11.886 -7.815 -39.807 1.00 34.12 313 SER A N 1
ATOM 2535 C CA . SER A 1 313 ? 11.306 -6.772 -40.665 1.00 34.12 313 SER A CA 1
ATOM 2536 C C . SER A 1 313 ? 10.899 -5.427 -40.039 1.00 34.12 313 SER A C 1
ATOM 2538 O O . SER A 1 313 ? 9.742 -5.202 -39.713 1.00 34.12 313 SER A O 1
ATOM 2540 N N . ALA A 1 314 ? 11.824 -4.459 -40.073 1.00 28.75 314 ALA A N 1
ATOM 2541 C CA . ALA A 1 314 ? 11.558 -3.117 -40.620 1.00 28.75 314 ALA A CA 1
ATOM 2542 C C . ALA A 1 314 ? 12.891 -2.413 -40.970 1.00 28.75 314 ALA A C 1
ATOM 2544 O O . ALA A 1 314 ? 13.804 -2.392 -40.137 1.00 28.75 314 ALA A O 1
ATOM 2545 N N . PRO A 1 315 ? 13.054 -1.843 -42.181 1.00 32.75 315 PRO A N 1
ATOM 2546 C CA . PRO A 1 315 ? 14.307 -1.225 -42.588 1.00 32.75 315 PRO A CA 1
ATOM 2547 C C . PRO A 1 315 ? 14.465 0.150 -41.934 1.00 32.75 315 PRO A C 1
ATOM 2549 O O . PRO A 1 315 ? 13.602 1.020 -42.045 1.00 32.75 315 PRO A O 1
ATOM 2552 N N . LYS A 1 316 ? 15.612 0.367 -41.284 1.00 30.78 316 LYS A N 1
ATOM 2553 C CA . LYS A 1 316 ? 16.052 1.700 -40.863 1.00 30.78 316 LYS A CA 1
ATOM 2554 C C . LYS A 1 316 ? 16.241 2.565 -42.112 1.00 30.78 316 LYS A C 1
ATOM 2556 O O . LYS A 1 316 ? 17.052 2.237 -42.977 1.00 30.78 316 LYS A O 1
ATOM 2561 N N . TRP A 1 317 ? 15.516 3.680 -42.193 1.00 24.61 317 TRP A N 1
ATOM 2562 C CA . TRP A 1 317 ? 15.768 4.729 -43.179 1.00 24.61 317 TRP A CA 1
ATOM 2563 C C . TRP A 1 317 ? 17.138 5.354 -42.890 1.00 24.61 317 TRP A C 1
ATOM 2565 O O . TRP A 1 317 ? 17.283 6.232 -42.040 1.00 24.61 317 TRP A O 1
ATOM 2575 N N . ASN A 1 318 ? 18.169 4.885 -43.590 1.00 28.19 318 ASN A N 1
ATOM 2576 C CA . ASN A 1 318 ? 19.464 5.549 -43.615 1.00 28.19 318 ASN A CA 1
ATOM 2577 C C . ASN A 1 318 ? 19.342 6.811 -44.475 1.00 28.19 318 ASN A C 1
ATOM 2579 O O . ASN A 1 318 ? 19.332 6.740 -45.704 1.00 28.19 318 ASN A O 1
ATOM 2583 N N . GLY A 1 319 ? 19.272 7.976 -43.827 1.00 28.75 319 GLY A N 1
ATOM 2584 C CA . GLY A 1 319 ? 19.449 9.264 -44.491 1.00 28.75 319 GLY A CA 1
ATOM 2585 C C . GLY A 1 319 ? 20.837 9.331 -45.129 1.00 28.75 319 GLY A C 1
ATOM 2586 O O . GLY A 1 319 ? 21.840 9.528 -44.442 1.00 28.75 319 GLY A O 1
ATOM 2587 N N . LYS A 1 320 ? 20.908 9.127 -46.448 1.00 28.42 320 LYS A N 1
ATOM 2588 C CA . LYS A 1 320 ? 22.133 9.321 -47.224 1.00 28.42 320 LYS A CA 1
ATOM 2589 C C . LYS A 1 320 ? 22.521 10.799 -47.202 1.00 28.42 320 LYS A C 1
ATOM 2591 O O . LYS A 1 320 ? 21.742 11.665 -47.586 1.00 28.42 320 LYS A O 1
ATOM 2596 N N . LYS A 1 321 ? 23.771 11.055 -46.810 1.00 30.81 321 LYS A N 1
ATOM 2597 C CA . LYS A 1 321 ? 24.509 12.278 -47.137 1.00 30.81 321 LYS A CA 1
ATOM 2598 C C . LYS A 1 321 ? 24.527 12.446 -48.661 1.00 30.81 321 LYS A C 1
ATOM 2600 O O . LYS A 1 321 ? 24.992 11.551 -49.362 1.00 30.81 321 LYS A O 1
ATOM 2605 N N . GLY A 1 322 ? 24.052 13.588 -49.149 1.00 27.31 322 GLY A N 1
ATOM 2606 C CA . GLY A 1 322 ? 24.146 14.019 -50.542 1.00 27.31 322 GLY A CA 1
ATOM 2607 C C . GLY A 1 322 ? 24.677 15.448 -50.598 1.00 27.31 322 GLY A C 1
ATOM 2608 O O . GLY A 1 322 ? 24.217 16.313 -49.860 1.00 27.31 322 GLY A O 1
ATOM 2609 N N . GLN A 1 323 ? 25.712 15.645 -51.406 1.00 27.61 323 GLN A N 1
ATOM 2610 C CA . GLN A 1 323 ? 26.496 16.865 -51.555 1.00 27.61 323 GLN A CA 1
ATOM 2611 C C . GLN A 1 323 ? 25.720 18.041 -52.176 1.00 27.61 323 GLN A C 1
ATOM 2613 O O . GLN A 1 323 ? 24.696 17.885 -52.831 1.00 27.61 323 GLN A O 1
ATOM 2618 N N . LYS A 1 324 ? 26.307 19.223 -51.962 1.00 26.84 324 LYS A N 1
ATOM 2619 C CA . LYS A 1 324 ? 25.970 20.563 -52.457 1.00 26.84 324 LYS A CA 1
ATOM 2620 C C . LYS A 1 324 ? 25.602 20.629 -53.950 1.00 26.84 324 LYS A C 1
ATOM 2622 O O . LYS A 1 324 ? 26.358 20.146 -54.785 1.00 26.84 324 LYS A O 1
ATOM 2627 N N . SER A 1 325 ? 24.573 21.413 -54.270 1.00 24.88 325 SER A N 1
ATOM 2628 C CA . SER A 1 325 ? 24.586 22.354 -55.402 1.00 24.88 325 SER A CA 1
ATOM 2629 C C . SER A 1 325 ? 23.576 23.490 -55.156 1.00 24.88 325 SER A C 1
ATOM 2631 O O . SER A 1 325 ? 22.497 23.265 -54.616 1.00 24.88 325 SER A O 1
ATOM 2633 N N . SER A 1 326 ? 23.962 24.714 -55.512 1.00 24.55 326 SER A N 1
ATOM 2634 C CA . SER A 1 326 ? 23.130 25.929 -55.563 1.00 24.55 326 SER A CA 1
ATOM 2635 C C . SER A 1 326 ? 23.138 26.438 -57.016 1.00 24.55 326 SER A C 1
ATOM 2637 O O . SER A 1 326 ? 24.010 26.016 -57.775 1.00 24.55 326 SER A O 1
ATOM 2639 N N . PRO A 1 327 ? 22.392 27.496 -57.372 1.00 32.16 327 PRO A N 1
ATOM 2640 C CA . PRO A 1 327 ? 20.947 27.699 -57.283 1.00 32.16 327 PRO A CA 1
ATOM 2641 C C . PRO A 1 327 ? 20.346 27.909 -58.698 1.00 32.16 327 PRO A C 1
ATOM 2643 O O . PRO A 1 327 ? 21.061 28.258 -59.634 1.00 32.16 327 PRO A O 1
ATOM 2646 N N . VAL A 1 328 ? 19.027 27.775 -58.869 1.00 25.52 328 VAL A N 1
ATOM 2647 C CA . VAL A 1 328 ? 18.337 28.265 -60.080 1.00 25.52 328 VAL A CA 1
ATOM 2648 C C . VAL A 1 328 ? 17.225 29.224 -59.672 1.00 25.52 328 VAL A C 1
ATOM 2650 O O . VAL A 1 328 ? 16.366 28.907 -58.855 1.00 25.52 328 VAL A O 1
ATOM 2653 N N . VAL A 1 329 ? 17.302 30.425 -60.239 1.00 25.23 329 VAL A N 1
ATOM 2654 C CA . VAL A 1 329 ? 16.358 31.538 -60.124 1.00 25.23 329 VAL A CA 1
ATOM 2655 C C . VAL A 1 329 ? 15.201 31.344 -61.109 1.00 25.23 329 VAL A C 1
ATOM 2657 O O . VAL A 1 329 ? 15.455 31.038 -62.271 1.00 25.23 329 VAL A O 1
ATOM 2660 N N . ARG A 1 330 ? 13.962 31.609 -60.669 1.00 24.14 330 ARG A N 1
ATOM 2661 C CA . ARG A 1 330 ? 12.886 32.296 -61.428 1.00 24.14 330 ARG A CA 1
ATOM 2662 C C . ARG A 1 330 ? 11.703 32.578 -60.491 1.00 24.14 330 ARG A C 1
ATOM 2664 O O . ARG A 1 330 ? 11.148 31.664 -59.901 1.00 24.14 330 ARG A O 1
ATOM 2671 N N . GLU A 1 331 ? 11.583 33.837 -60.065 1.00 24.59 331 GLU A N 1
ATOM 2672 C CA . GLU A 1 331 ? 10.527 34.802 -60.454 1.00 24.59 331 GLU A CA 1
ATOM 2673 C C . GLU A 1 331 ? 9.149 34.503 -59.842 1.00 24.59 331 GLU A C 1
ATOM 2675 O O . GLU A 1 331 ? 8.465 33.560 -60.205 1.00 24.59 331 GLU A O 1
ATOM 2680 N N . ARG A 1 332 ? 8.834 35.211 -58.748 1.00 24.03 332 ARG A N 1
ATOM 2681 C CA . ARG A 1 332 ? 7.877 36.338 -58.680 1.00 24.03 332 ARG A CA 1
ATOM 2682 C C . ARG A 1 332 ? 6.439 35.937 -59.025 1.00 24.03 332 ARG A C 1
ATOM 2684 O O . ARG A 1 332 ? 6.076 35.859 -60.187 1.00 24.03 332 ARG A O 1
ATOM 2691 N N . ASN A 1 333 ? 5.584 35.943 -58.005 1.00 24.95 333 ASN A N 1
ATOM 2692 C CA . ASN A 1 333 ? 4.500 36.916 -58.018 1.00 24.95 333 ASN A CA 1
ATOM 2693 C C . ASN A 1 333 ? 4.238 37.471 -56.620 1.00 24.95 333 ASN A C 1
ATOM 2695 O O . ASN A 1 333 ? 4.205 36.763 -55.618 1.00 24.95 333 ASN A O 1
ATOM 2699 N N . ARG A 1 334 ? 4.158 38.795 -56.616 1.00 23.25 334 ARG A N 1
ATOM 2700 C CA . ARG A 1 334 ? 3.960 39.714 -55.511 1.00 23.25 334 ARG A CA 1
ATOM 2701 C C . ARG A 1 334 ? 2.459 39.984 -55.436 1.00 23.25 334 ARG A C 1
ATOM 2703 O O . ARG A 1 334 ? 1.897 40.378 -56.448 1.00 23.25 334 ARG A O 1
ATOM 2710 N N . PHE A 1 335 ? 1.860 39.859 -54.259 1.00 26.17 335 PHE A N 1
ATOM 2711 C CA . PHE A 1 335 ? 0.803 40.777 -53.842 1.00 26.17 335 PHE A CA 1
ATOM 2712 C C . PHE A 1 335 ? 1.074 41.183 -52.394 1.00 26.17 335 PHE A C 1
ATOM 2714 O O . PHE A 1 335 ? 1.154 40.353 -51.492 1.00 26.17 335 PHE A O 1
ATOM 2721 N N . GLU A 1 336 ? 1.348 42.476 -52.248 1.00 23.02 336 GLU A N 1
ATOM 2722 C CA . GLU A 1 336 ? 1.485 43.220 -51.000 1.00 23.02 336 GLU A CA 1
ATOM 2723 C C . GLU A 1 336 ? 0.108 43.582 -50.419 1.00 23.02 336 GLU A C 1
ATOM 2725 O O . GLU A 1 336 ? -0.901 43.532 -51.119 1.00 23.02 336 GLU A O 1
ATOM 2730 N N . ALA A 1 337 ? 0.174 44.072 -49.175 1.00 24.42 337 ALA A N 1
ATOM 2731 C CA . ALA A 1 337 ? -0.800 44.823 -48.372 1.00 24.42 337 ALA A CA 1
ATOM 2732 C C . ALA A 1 337 ? -1.556 43.971 -47.332 1.00 24.42 337 ALA A C 1
ATOM 2734 O O . ALA A 1 337 ? -2.459 43.221 -47.672 1.00 24.42 337 ALA A O 1
ATOM 2735 N N . GLN A 1 338 ? -1.083 43.869 -46.084 1.00 24.88 338 GLN A N 1
ATOM 2736 C CA . GLN A 1 338 ? -0.999 44.861 -44.985 1.00 24.88 338 GLN A CA 1
ATOM 2737 C C . GLN A 1 338 ? -2.265 44.944 -44.098 1.00 24.88 338 GLN A C 1
ATOM 2739 O O . GLN A 1 338 ? -3.352 44.602 -44.548 1.00 24.88 338 GLN A O 1
ATOM 2744 N N . PRO A 1 339 ? -2.094 45.296 -42.804 1.00 33.00 339 PRO A N 1
ATOM 2745 C CA . PRO A 1 339 ? -2.871 44.773 -41.681 1.00 33.00 339 PRO A CA 1
ATOM 2746 C C . PRO A 1 339 ? -3.883 45.781 -41.119 1.00 33.00 339 PRO A C 1
ATOM 2748 O O . PRO A 1 339 ? -3.753 46.980 -41.337 1.00 33.00 339 PRO A O 1
ATOM 2751 N N . ALA A 1 340 ? -4.833 45.303 -40.313 1.00 23.84 340 ALA A N 1
ATOM 2752 C CA . ALA A 1 340 ? -5.622 46.107 -39.373 1.00 23.84 340 ALA A CA 1
ATOM 2753 C C . ALA A 1 340 ? -6.476 45.172 -38.495 1.00 23.84 340 ALA A C 1
ATOM 2755 O O . ALA A 1 340 ? -6.840 44.101 -38.963 1.00 23.84 340 ALA A O 1
ATOM 2756 N N . VAL A 1 341 ? -6.906 45.451 -37.265 1.00 25.03 341 VAL A N 1
ATOM 2757 C CA . VAL A 1 341 ? -6.691 46.488 -36.242 1.00 25.03 341 VAL A CA 1
ATOM 2758 C C . VAL A 1 341 ? -7.384 45.916 -34.985 1.00 25.03 341 VAL A C 1
ATOM 2760 O O . VAL A 1 341 ? -8.388 45.212 -35.090 1.00 25.03 341 VAL A O 1
ATOM 2763 N N . ASN A 1 342 ? -6.846 46.216 -33.801 1.00 24.45 342 ASN A N 1
ATOM 2764 C CA . ASN A 1 342 ? -7.463 45.957 -32.496 1.00 24.45 342 ASN A CA 1
ATOM 2765 C C . ASN A 1 342 ? -8.846 46.615 -32.351 1.00 24.45 342 ASN A C 1
ATOM 2767 O O . ASN A 1 342 ? -8.982 47.806 -32.618 1.00 24.45 342 ASN A O 1
ATOM 2771 N N . HIS A 1 343 ? -9.803 45.906 -31.750 1.00 27.39 343 HIS A N 1
ATOM 2772 C CA . HIS A 1 343 ? -10.944 46.529 -31.077 1.00 27.39 343 HIS A CA 1
ATOM 2773 C C . HIS A 1 343 ? -11.140 45.943 -29.675 1.00 27.39 343 HIS A C 1
ATOM 2775 O O . HIS A 1 343 ? -11.452 44.769 -29.507 1.00 27.39 343 HIS A O 1
ATOM 2781 N N . ASN A 1 344 ? -10.961 46.812 -28.677 1.00 23.34 344 ASN A N 1
ATOM 2782 C CA . ASN A 1 344 ? -11.503 46.668 -27.330 1.00 23.34 344 ASN A CA 1
ATOM 2783 C C . ASN A 1 344 ? -12.973 47.106 -27.333 1.00 23.34 344 ASN A C 1
ATOM 2785 O O . ASN A 1 344 ? -13.265 48.200 -27.812 1.00 23.34 344 ASN A O 1
ATOM 2789 N N . THR A 1 345 ? -13.842 46.340 -26.673 1.00 25.59 345 THR A N 1
ATOM 2790 C CA . THR A 1 345 ? -15.081 46.839 -26.051 1.00 25.59 345 THR A CA 1
ATOM 2791 C C . THR A 1 345 ? -15.402 46.018 -24.802 1.00 25.59 345 THR A C 1
ATOM 2793 O O . THR A 1 345 ? -15.274 44.796 -24.798 1.00 25.59 345 THR A O 1
ATOM 2796 N N . SER A 1 346 ? -15.783 46.727 -23.744 1.00 22.55 346 SER A N 1
ATOM 2797 C CA . SER A 1 346 ? -16.097 46.278 -22.386 1.00 22.55 346 SER A CA 1
ATOM 2798 C C . SER A 1 346 ? -17.617 46.207 -22.122 1.00 22.55 346 SER A C 1
ATOM 2800 O O . SER A 1 346 ? -18.402 46.665 -22.950 1.00 22.55 346 SER A O 1
ATOM 2802 N N . SER A 1 347 ? -17.978 45.729 -20.913 1.00 24.56 347 SER A N 1
ATOM 2803 C CA . SER A 1 347 ? -19.306 45.619 -20.237 1.00 24.56 347 SER A CA 1
ATOM 2804 C C . SER A 1 347 ? -20.001 44.245 -20.382 1.00 24.56 347 SER A C 1
ATOM 2806 O O . SER A 1 347 ? -19.988 43.682 -21.465 1.00 24.56 347 SER A O 1
ATOM 2808 N N . SER A 1 348 ? -20.593 43.585 -19.368 1.00 22.83 348 SER A N 1
ATOM 2809 C CA . SER A 1 348 ? -20.924 43.899 -17.958 1.00 22.83 348 SER A CA 1
ATOM 2810 C C . SER A 1 348 ? -21.388 42.631 -17.183 1.00 22.83 348 SER A C 1
ATOM 2812 O O . SER A 1 348 ? -22.101 41.816 -17.756 1.00 22.83 348 SER A O 1
ATOM 2814 N N . SER A 1 349 ? -21.021 42.531 -15.888 1.00 23.88 349 SER A N 1
ATOM 2815 C CA . SER A 1 349 ? -21.687 41.900 -14.701 1.00 23.88 349 SER A CA 1
ATOM 2816 C C . SER A 1 349 ? -22.497 40.586 -14.831 1.00 23.88 349 SER A C 1
ATOM 2818 O O . SER A 1 349 ? -23.533 40.566 -15.491 1.00 23.88 349 SER A O 1
ATOM 2820 N N . SER A 1 350 ? -22.205 39.521 -14.059 1.00 27.05 350 SER A N 1
ATOM 2821 C CA . SER A 1 350 ? -22.732 39.258 -12.684 1.00 27.05 350 SER A CA 1
ATOM 2822 C C . SER A 1 350 ? -22.145 37.943 -12.083 1.00 27.05 350 SER A C 1
ATOM 2824 O O . SER A 1 350 ? -21.555 37.170 -12.835 1.00 27.05 350 SER A O 1
ATOM 2826 N N . PRO A 1 351 ? -22.245 37.679 -10.757 1.00 27.64 351 PRO A N 1
ATOM 2827 C CA . PRO A 1 351 ? -21.215 36.978 -9.980 1.00 27.64 351 PRO A CA 1
ATOM 2828 C C . PRO A 1 351 ? -21.396 35.454 -9.877 1.00 27.64 351 PRO A C 1
ATOM 2830 O O . PRO A 1 351 ? -22.484 34.955 -9.594 1.00 27.64 351 PRO A O 1
ATOM 2833 N N . LEU A 1 352 ? -20.289 34.718 -10.010 1.00 27.27 352 LEU A N 1
ATOM 2834 C CA . LEU A 1 352 ? -20.181 33.309 -9.631 1.00 27.27 352 LEU A CA 1
ATOM 2835 C C . LEU A 1 352 ? -19.844 33.204 -8.139 1.00 27.27 352 LEU A C 1
ATOM 2837 O O . LEU A 1 352 ? -18.917 33.846 -7.647 1.00 27.27 352 LEU A O 1
ATOM 2841 N N . ARG A 1 353 ? -20.632 32.394 -7.428 1.00 27.41 353 ARG A N 1
ATOM 2842 C CA . ARG A 1 353 ? -20.388 31.988 -6.042 1.00 27.41 353 ARG A CA 1
ATOM 2843 C C . ARG A 1 353 ? -19.073 31.212 -5.960 1.00 27.41 353 ARG A C 1
ATOM 2845 O O . ARG A 1 353 ? -18.891 30.216 -6.650 1.00 27.41 353 ARG A O 1
ATOM 2852 N N . VAL A 1 354 ? -18.197 31.697 -5.092 1.00 28.52 354 VAL A N 1
ATOM 2853 C CA . VAL A 1 354 ? -16.929 31.093 -4.683 1.00 28.52 354 VAL A CA 1
ATOM 2854 C C . VAL A 1 354 ? -17.219 29.862 -3.818 1.00 28.52 354 VAL A C 1
ATOM 2856 O O . VAL A 1 354 ? -17.954 29.962 -2.836 1.00 28.52 354 VAL A O 1
ATOM 2859 N N . ALA A 1 355 ? -16.659 28.710 -4.191 1.00 30.88 355 ALA A N 1
ATOM 2860 C CA . ALA A 1 355 ? -16.512 27.553 -3.308 1.00 30.88 355 ALA A CA 1
ATOM 2861 C C . ALA A 1 355 ? -15.323 27.793 -2.351 1.00 30.88 355 ALA A C 1
ATOM 2863 O O . ALA A 1 355 ? -14.384 28.486 -2.748 1.00 30.88 355 ALA A O 1
ATOM 2864 N N . PRO A 1 356 ? -15.335 27.279 -1.106 1.00 29.98 356 PRO A N 1
ATOM 2865 C CA . PRO A 1 356 ? -14.338 27.647 -0.105 1.00 29.98 356 PRO A CA 1
ATOM 2866 C C . PRO A 1 356 ? -12.937 27.161 -0.486 1.00 29.98 356 PRO A C 1
ATOM 2868 O O . PRO A 1 356 ? -12.728 25.980 -0.759 1.00 29.98 356 PRO A O 1
ATOM 2871 N N . GLU A 1 357 ? -11.982 28.089 -0.463 1.00 27.48 357 GLU A N 1
ATOM 2872 C CA . GLU A 1 357 ? -10.553 27.811 -0.532 1.00 27.48 357 GLU A CA 1
ATOM 2873 C C . GLU A 1 357 ? -10.107 26.897 0.617 1.00 27.48 357 GLU A C 1
ATOM 2875 O O . GLU A 1 357 ? -10.555 26.992 1.761 1.00 27.48 357 GLU A O 1
ATOM 2880 N N . SER A 1 358 ? -9.166 26.025 0.275 1.00 30.00 358 SER A N 1
ATOM 2881 C CA . SER A 1 358 ? -8.413 25.135 1.146 1.00 30.00 358 SER A CA 1
ATOM 2882 C C . SER A 1 358 ? -7.889 25.827 2.413 1.00 30.00 358 SER A C 1
ATOM 2884 O O . SER A 1 358 ? -6.906 26.568 2.364 1.00 30.00 358 SER A O 1
ATOM 2886 N N . MET A 1 359 ? -8.465 25.509 3.574 1.00 29.31 359 MET A N 1
ATOM 2887 C CA . MET A 1 359 ? -7.855 25.791 4.880 1.00 29.31 359 MET A CA 1
ATOM 2888 C C . MET A 1 359 ? -6.767 24.755 5.202 1.00 29.31 359 MET A C 1
ATOM 2890 O O . MET A 1 359 ? -6.911 23.956 6.116 1.00 29.31 359 MET A O 1
ATOM 2894 N N . PHE A 1 360 ? -5.658 24.780 4.463 1.00 33.09 360 PHE A N 1
ATOM 2895 C CA . PHE A 1 360 ? -4.363 24.299 4.953 1.00 33.09 360 PHE A CA 1
ATOM 2896 C C . PHE A 1 360 ? -3.258 25.174 4.339 1.00 33.09 360 PHE A C 1
ATOM 2898 O O . PHE A 1 360 ? -3.209 25.308 3.116 1.00 33.09 360 PHE A O 1
ATOM 2905 N N . PRO A 1 361 ? -2.379 25.799 5.146 1.00 30.44 361 PRO A N 1
ATOM 2906 C CA . PRO A 1 361 ? -1.310 26.640 4.621 1.00 30.44 361 PRO A CA 1
ATOM 2907 C C . PRO A 1 361 ? -0.251 25.803 3.875 1.00 30.44 361 PRO A C 1
ATOM 2909 O O . PRO A 1 361 ? -0.046 24.631 4.209 1.00 30.44 361 PRO A O 1
ATOM 2912 N N . PRO A 1 362 ? 0.455 26.389 2.889 1.00 27.94 362 PRO A N 1
ATOM 2913 C CA . PRO A 1 362 ? 1.520 25.710 2.157 1.00 27.94 362 PRO A CA 1
ATOM 2914 C C . PRO A 1 362 ? 2.666 25.344 3.110 1.00 27.94 362 PRO A C 1
ATOM 2916 O O . PRO A 1 362 ? 3.256 26.206 3.761 1.00 27.94 362 PRO A O 1
ATOM 2919 N N . GLN A 1 363 ? 2.973 24.050 3.215 1.00 33.34 363 GLN A N 1
ATOM 2920 C CA . GLN A 1 363 ? 4.048 23.540 4.067 1.00 33.34 363 GLN A CA 1
ATOM 2921 C C . GLN A 1 363 ? 5.399 23.613 3.347 1.00 33.34 363 GLN A C 1
ATOM 2923 O O . GLN A 1 363 ? 5.904 22.609 2.855 1.00 33.34 363 GLN A O 1
ATOM 2928 N N . ASP A 1 364 ? 5.994 24.804 3.344 1.00 28.81 364 ASP A N 1
ATOM 2929 C CA . ASP A 1 364 ? 7.442 24.990 3.225 1.00 28.81 364 ASP A CA 1
ATOM 2930 C C . ASP A 1 364 ? 7.967 25.506 4.574 1.00 28.81 364 ASP A C 1
ATOM 2932 O O . ASP A 1 364 ? 7.941 26.704 4.851 1.00 28.81 364 ASP A O 1
ATOM 2936 N N . ALA A 1 365 ? 8.433 24.606 5.445 1.00 28.88 365 ALA A N 1
ATOM 2937 C CA . ALA A 1 365 ? 9.253 24.979 6.598 1.00 28.88 365 ALA A CA 1
ATOM 2938 C C . ALA A 1 365 ? 10.134 23.807 7.059 1.00 28.88 365 ALA A C 1
ATOM 2940 O O . ALA A 1 365 ? 9.665 22.695 7.297 1.00 28.88 365 ALA A O 1
ATOM 2941 N N . GLN A 1 366 ? 11.433 24.084 7.173 1.00 27.53 366 GLN A N 1
ATOM 2942 C CA . GLN A 1 366 ? 12.472 23.187 7.679 1.00 27.53 366 GLN A CA 1
ATOM 2943 C C . GLN A 1 366 ? 12.194 22.711 9.121 1.00 27.53 366 GLN A C 1
ATOM 2945 O O . GLN A 1 366 ? 11.556 23.429 9.892 1.00 27.53 366 GLN A O 1
ATOM 2950 N N . PRO A 1 367 ? 12.705 21.534 9.534 1.00 31.97 367 PRO A N 1
ATOM 2951 C CA . PRO A 1 367 ? 12.441 21.002 10.863 1.00 31.97 367 PRO A CA 1
ATOM 2952 C C . PRO A 1 367 ? 13.323 21.675 11.924 1.00 31.97 367 PRO A C 1
ATOM 2954 O O . PRO A 1 367 ? 14.532 21.452 11.989 1.00 31.97 367 PRO A O 1
ATOM 2957 N N . SER A 1 368 ? 12.693 22.450 12.803 1.00 25.86 368 SER A N 1
ATOM 2958 C CA . SER A 1 368 ? 13.259 22.843 14.094 1.00 25.86 368 SER A CA 1
ATOM 2959 C C . SER A 1 368 ? 13.019 21.724 15.110 1.00 25.86 368 SER A C 1
ATOM 2961 O O . SER A 1 368 ? 11.881 21.334 15.364 1.00 25.86 368 SER A O 1
ATOM 2963 N N . ASN A 1 369 ? 14.103 21.203 15.685 1.00 29.48 369 ASN A N 1
ATOM 2964 C CA . ASN A 1 369 ? 14.097 20.244 16.788 1.00 29.48 369 ASN A CA 1
ATOM 2965 C C . ASN A 1 369 ? 13.230 20.730 17.961 1.00 29.48 369 ASN A C 1
ATOM 2967 O O . ASN A 1 369 ? 13.510 21.784 18.526 1.00 29.48 369 ASN A O 1
ATOM 2971 N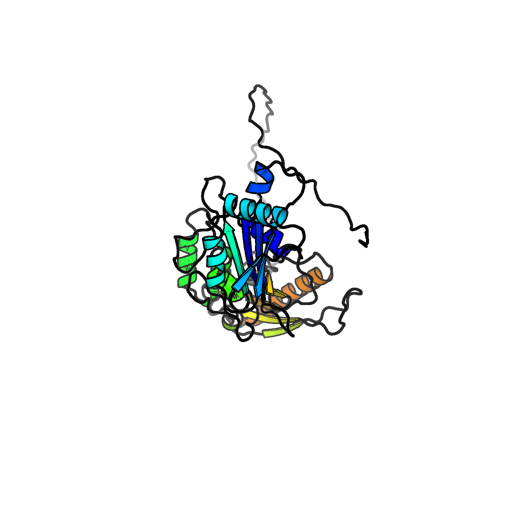 N . MET A 1 370 ? 12.285 19.907 18.419 1.00 25.78 370 MET A N 1
ATOM 2972 C CA . MET A 1 370 ? 11.809 19.960 19.802 1.00 25.78 370 MET A CA 1
ATOM 2973 C C . MET A 1 370 ? 11.695 18.549 20.377 1.00 25.78 370 MET A C 1
ATOM 2975 O O . MET A 1 370 ? 10.922 17.716 19.907 1.00 25.78 370 MET A O 1
ATOM 2979 N N . LEU A 1 371 ? 12.529 18.306 21.392 1.00 25.98 371 LEU A N 1
ATOM 2980 C CA . LEU A 1 371 ? 12.418 17.201 22.333 1.00 25.98 371 LEU A CA 1
ATOM 2981 C C . LEU A 1 371 ? 11.074 17.282 23.064 1.00 25.98 371 LEU A C 1
ATOM 2983 O O . LEU A 1 371 ? 10.685 18.356 23.518 1.00 25.98 371 LEU A O 1
ATOM 2987 N N . VAL A 1 372 ? 10.442 16.131 23.274 1.00 28.62 372 VAL A N 1
ATOM 2988 C CA . VAL A 1 372 ? 9.361 15.968 24.249 1.00 28.62 372 VAL A CA 1
ATOM 2989 C C . VAL A 1 372 ? 9.894 15.078 25.370 1.00 28.62 372 VAL A C 1
ATOM 2991 O O . VAL A 1 372 ? 10.427 14.000 25.100 1.00 28.62 372 VAL A O 1
ATOM 2994 N N . LYS A 1 373 ? 9.825 15.600 26.598 1.00 27.19 373 LYS A N 1
ATOM 2995 C CA . LYS A 1 373 ? 9.998 14.862 27.855 1.00 27.19 373 LYS A CA 1
ATOM 2996 C C . LYS A 1 373 ? 8.753 14.047 28.162 1.00 27.19 373 LYS A C 1
ATOM 2998 O O . LYS A 1 373 ? 7.655 14.562 27.857 1.00 27.19 373 LYS A O 1
#

Radius of gyration: 29.47 Å; chains: 1; bounding box: 55×64×97 Å

Organism: Erythranthe guttata (NCBI:txid4155)

Secondary structure (DSSP, 8-state):
--HHHHHHHHHEEEEEEEEEE---TTPPPEEEEEEEEHHHHHHTT-SS----EEEEEEETTEEEE--SS-HHHHHHHHHHHHHHSS-SSHHHHHHGGGGS-SSEEEEEEEEE-B-TTS-BSEESSS-TT--EE---SSHHHHHHHHHHH-TTTHHHHHTTTBHHHHHHTSBSSPPTT---EETTEE-----GGGGEEEEEEEEE-----TT-S-TT--EEEEEEEEGGGGGT----EEEEEETTEEEEEEE-----SSSTTTTEEEEEE-TTSPBPTTSSSB---HHHHHHHHHHHHHHHHHHHHHTTTS-SS-------------------------------------PPPPPPP--S-------------

pLDDT: mean 77.27, std 24.51, range [22.55, 97.94]

InterPro domains:
  IPR041006 Morc, S5 domain 2-like [PF17942] (161-303)
  IPR045261 MICRORCHIDIA ATPase family [PTHR23336] (1-329)

Sequence (373 aa):
GNGFKTSSMRLGADVIVFSRFRGKYGLSTTQSIGLLSFTFLQNTGKEDIIVPIVDYEKTGETWNKRLKSSDECWQRNLETVVQWSPYDSEEELVGQFNFLEDQGTRIVIYNLWEDDEGLLELDFEADQNDIQTRAGNRDDKKLMTIANDHPSSRRFLTYRHSLRSYASILYRRIPPGFSIILRGKEVEYHDIVDDLIHPQKHVYKPVACASSKDPNMSAAVTLGFIKDAGHHIDVQGFNVYHKNRLIRPFWRLWNASGSDGRGVIGVLEANFVEPAHDKQGFERTTALSRLEARLIHLQKTYWFSNSTHNTTSAPKWNGKKGQKSSPVVRERNRFEAQPAVNHNTSSSSSPLRVAPESMFPPQDAQPSNMLVK